Protein AF-A0A1V5T8P3-F1 (afdb_monomer)

Mean predicted aligned error: 9.48 Å

Radius of gyration: 19.83 Å; Cα contacts (8 Å, |Δi|>4): 292; chains: 1; bounding box: 51×37×56 Å

Secondary structure (DSSP, 8-state):
------SS-HHHHHHHHHHSPSS-----HHHHHHHHHHHHHHTTT-TT--BEEEGGG---HHHHHHHHHTT-EEEESSHHHHHHHHHTT--GGGEEEE-SS--HHHHHHHHHTT-EEEESSTTHHHHHHHHHSS--SEEEEEB---TTS--BTTTB----SB-TTS-HHHHHHHHHHTT--EEEEESSSBEEEEE-----

Foldseek 3Di:
DPDDDDPDDPVVVVVVCVVDPDDDDDDDLVVLLVVLVVVCVVVVVPVPWAFADECVVPVDLVSLLSSVVSRHAHEAADPSSLVSRVSSVHAACSYEHDYADDDLVRLVSNVVSNHAYEYQDPVCPVVSCVSNVADDLEHEFEADAPDPDADDPVGDGDDTTDYVVPPVVVVVVVVVVRNRQWYWYDPDSTTDTDGPDDDD

Solvent-accessible surface area (backbone atoms only — not comparable to full-atom values): 11725 Å² total; per-residue (Å²): 130,85,83,84,80,70,96,66,54,71,70,57,51,52,53,48,54,74,74,42,79,78,89,75,89,86,81,61,63,68,60,53,53,54,49,52,53,53,51,52,61,74,46,58,91,45,90,81,64,57,53,41,46,56,33,90,81,60,85,42,53,68,60,47,30,54,41,40,76,75,66,34,26,35,30,22,62,48,61,72,42,47,52,42,35,47,76,38,72,43,50,29,88,36,22,36,37,56,44,90,84,72,54,57,72,46,54,46,51,38,53,76,42,45,28,32,44,30,41,38,51,78,77,50,52,63,54,47,24,65,59,60,77,49,70,59,57,49,44,30,36,32,56,26,91,52,85,89,53,79,47,47,96,88,78,41,80,71,78,78,23,47,41,66,91,60,45,65,63,64,55,53,47,53,39,44,76,68,63,32,61,36,52,34,50,30,66,76,77,40,54,56,80,56,82,66,73,84,82,128

pLDDT: mean 81.04, std 20.03, range [32.12, 98.12]

Nearest PDB structures (foldseek):
  2yxx-assembly1_A  TM=7.768E-01  e=1.159E-06  Thermotoga maritima MSB8
  6n2f-assembly1_B  TM=7.896E-01  e=2.306E-06  Arabidopsis thaliana
  6n2a-assembly1_A  TM=7.918E-01  e=1.172E-05  Arabidopsis thaliana
  6n2a-assembly1_B  TM=8.094E-01  e=2.642E-05  Arabidopsis thaliana
  6n2f-assembly1_A  TM=7.157E-01  e=1.602E-05  Arabidopsis thaliana

Structure (mmCIF, N/CA/C/O backbone):
data_AF-A0A1V5T8P3-F1
#
_entry.id   AF-A0A1V5T8P3-F1
#
loop_
_atom_site.group_PDB
_atom_site.id
_atom_site.type_symbol
_atom_site.label_atom_id
_atom_site.label_alt_id
_atom_site.label_comp_id
_atom_site.label_asym_id
_atom_site.label_entity_id
_atom_site.label_seq_id
_atom_site.pdbx_PDB_ins_code
_atom_site.Cartn_x
_atom_site.Cartn_y
_atom_site.Cartn_z
_atom_site.occupancy
_atom_site.B_iso_or_equiv
_atom_site.auth_seq_id
_atom_site.auth_comp_id
_atom_site.auth_asym_id
_atom_site.auth_atom_id
_atom_site.pdbx_PDB_model_num
ATOM 1 N N . MET A 1 1 ? 20.685 -19.772 -6.277 1.00 47.75 1 MET A N 1
ATOM 2 C CA . MET A 1 1 ? 20.192 -18.390 -6.473 1.00 47.75 1 MET A CA 1
ATOM 3 C C . MET A 1 1 ? 19.176 -18.428 -7.596 1.00 47.75 1 MET A C 1
ATOM 5 O O . MET A 1 1 ? 19.413 -19.179 -8.532 1.00 47.75 1 MET A O 1
ATOM 9 N N . SER A 1 2 ? 18.062 -17.701 -7.510 1.00 58.53 2 SER A N 1
ATOM 10 C CA . SER A 1 2 ? 17.180 -17.550 -8.672 1.00 58.53 2 SER A CA 1
ATOM 11 C C . SER A 1 2 ? 17.946 -16.838 -9.786 1.00 58.53 2 SER A C 1
ATOM 13 O O . SER A 1 2 ? 18.616 -15.833 -9.538 1.00 58.53 2 SER A O 1
ATOM 15 N N . GLU A 1 3 ? 17.898 -17.387 -10.995 1.00 72.62 3 GLU A N 1
ATOM 16 C CA . GLU A 1 3 ? 18.491 -16.756 -12.167 1.00 72.62 3 GLU A CA 1
ATOM 17 C C . GLU A 1 3 ? 17.715 -15.465 -12.457 1.00 72.62 3 GLU A C 1
ATOM 19 O O . GLU A 1 3 ? 16.491 -15.480 -12.601 1.00 72.62 3 GLU A O 1
ATOM 24 N N . LYS A 1 4 ? 18.405 -14.320 -12.441 1.00 69.62 4 LYS A N 1
ATOM 25 C CA . LYS A 1 4 ? 17.801 -13.021 -12.749 1.00 69.62 4 LYS A CA 1
ATOM 26 C C . LYS A 1 4 ? 18.031 -12.730 -14.224 1.00 69.62 4 LYS A C 1
ATOM 28 O O . LYS A 1 4 ? 19.050 -12.151 -14.586 1.00 69.62 4 LYS A O 1
ATOM 33 N N . THR A 1 5 ? 17.094 -13.139 -15.066 1.00 77.94 5 THR A N 1
ATOM 34 C CA . THR A 1 5 ? 17.089 -12.772 -16.483 1.00 77.94 5 THR A CA 1
ATOM 35 C C . THR A 1 5 ? 16.386 -11.430 -16.643 1.00 77.94 5 THR A C 1
ATOM 37 O O . THR A 1 5 ? 15.201 -11.313 -16.328 1.00 77.94 5 THR A O 1
ATOM 40 N N . PHE A 1 6 ? 17.110 -10.411 -17.101 1.00 80.00 6 PHE A N 1
ATOM 41 C CA . PHE A 1 6 ? 16.499 -9.150 -17.515 1.00 80.00 6 PHE A CA 1
ATOM 42 C C . PHE A 1 6 ? 15.964 -9.312 -18.947 1.00 80.00 6 PHE A C 1
ATOM 44 O O . PHE A 1 6 ? 16.673 -9.894 -19.768 1.00 80.00 6 PHE A O 1
ATOM 51 N N . PRO A 1 7 ? 14.740 -8.852 -19.268 1.00 85.19 7 PRO A N 1
ATOM 52 C CA . PRO A 1 7 ? 14.099 -9.160 -20.548 1.00 85.19 7 PRO A CA 1
ATOM 53 C C . PRO A 1 7 ? 14.723 -8.441 -21.750 1.00 85.19 7 PRO A C 1
ATOM 55 O O . PRO A 1 7 ? 14.384 -8.782 -22.877 1.00 85.19 7 PRO A O 1
ATOM 58 N N . LEU A 1 8 ? 15.607 -7.461 -21.528 1.00 91.12 8 LEU A N 1
ATOM 59 C CA . LEU A 1 8 ? 16.253 -6.696 -22.593 1.00 91.12 8 LEU A CA 1
ATOM 60 C C . LEU A 1 8 ? 17.728 -7.060 -22.748 1.00 91.12 8 LEU A C 1
ATOM 62 O O . LEU A 1 8 ? 18.467 -7.239 -21.777 1.00 91.12 8 LEU A O 1
ATOM 66 N N . THR A 1 9 ? 18.162 -7.086 -23.998 1.00 93.19 9 THR A N 1
ATOM 67 C CA . THR A 1 9 ? 19.559 -7.167 -24.407 1.00 93.19 9 THR A CA 1
ATOM 68 C C . THR A 1 9 ? 20.293 -5.845 -24.164 1.00 93.19 9 THR A C 1
ATOM 70 O O . THR A 1 9 ? 19.697 -4.780 -23.986 1.00 93.19 9 THR A O 1
ATOM 73 N N . LYS A 1 10 ? 21.630 -5.888 -24.217 1.00 92.69 10 LYS A N 1
ATOM 74 C CA . LYS A 1 10 ? 22.467 -4.683 -24.134 1.00 92.69 10 LYS A CA 1
ATOM 75 C C . LYS A 1 10 ? 22.121 -3.655 -25.223 1.00 92.69 10 LYS A C 1
ATOM 77 O O . LYS A 1 10 ? 22.037 -2.471 -24.918 1.00 92.69 10 LYS A O 1
ATOM 82 N N . ALA A 1 11 ? 21.901 -4.104 -26.459 1.00 96.12 11 ALA A N 1
ATOM 83 C CA . ALA A 1 11 ? 21.600 -3.216 -27.583 1.00 96.12 11 ALA A CA 1
ATOM 84 C C . ALA A 1 11 ? 20.258 -2.482 -27.397 1.00 96.12 11 ALA A C 1
ATOM 86 O O . ALA A 1 11 ? 20.156 -1.294 -27.689 1.00 96.12 11 ALA A O 1
ATOM 87 N N . GLU A 1 12 ? 19.243 -3.161 -26.853 1.00 95.56 12 GLU A N 1
ATOM 88 C CA . GLU A 1 12 ? 17.952 -2.539 -26.525 1.00 95.56 12 GLU A CA 1
ATOM 89 C C . GLU A 1 12 ? 18.088 -1.500 -25.400 1.00 95.56 12 GLU A C 1
ATOM 91 O O . GLU A 1 12 ? 17.499 -0.423 -25.477 1.00 95.56 12 GLU A O 1
ATOM 96 N N . LEU A 1 13 ? 18.912 -1.773 -24.381 1.00 93.50 13 LEU A N 1
ATOM 97 C CA . LEU A 1 13 ? 19.211 -0.811 -23.311 1.00 93.50 13 LEU A CA 1
ATOM 98 C C . LEU A 1 13 ? 19.967 0.428 -23.816 1.00 93.50 13 LEU A C 1
ATOM 100 O O . LEU A 1 13 ? 19.681 1.546 -23.380 1.00 93.50 13 LEU A O 1
ATOM 104 N N . GLU A 1 14 ? 20.916 0.252 -24.737 1.00 94.94 14 GLU A N 1
ATOM 105 C CA . GLU A 1 14 ? 21.626 1.361 -25.387 1.00 94.94 14 GLU A CA 1
ATOM 106 C C . GLU A 1 14 ? 20.668 2.219 -26.2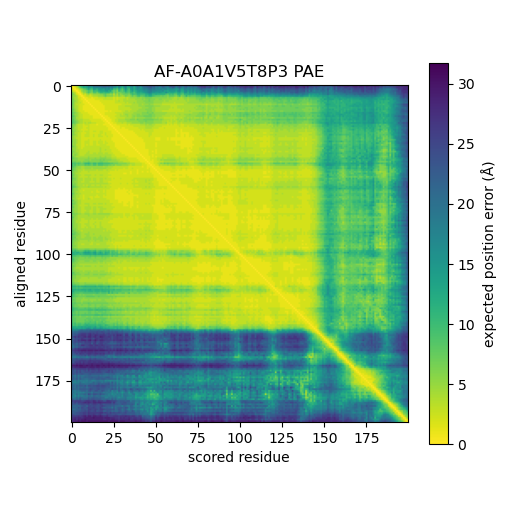28 1.00 94.94 14 GLU A C 1
ATOM 108 O O . GLU A 1 14 ? 20.724 3.447 -26.147 1.00 94.94 14 GLU A O 1
ATOM 113 N N . ALA A 1 15 ? 19.730 1.598 -26.954 1.00 96.44 15 ALA A N 1
ATOM 114 C CA . ALA A 1 15 ? 18.704 2.314 -27.714 1.00 96.44 15 ALA A CA 1
ATOM 115 C C . ALA A 1 15 ? 17.786 3.153 -26.807 1.00 96.44 15 ALA A C 1
ATOM 117 O O . ALA A 1 15 ? 17.540 4.326 -27.094 1.00 96.44 15 ALA A O 1
ATOM 118 N N . LEU A 1 16 ? 17.341 2.595 -25.675 1.00 96.00 16 LEU A N 1
ATOM 119 C CA . LEU A 1 16 ? 16.568 3.342 -24.676 1.00 96.00 16 LEU A CA 1
ATOM 120 C C . LEU A 1 16 ? 17.370 4.506 -24.085 1.00 96.00 16 LEU A C 1
ATOM 122 O O . LEU A 1 16 ? 16.820 5.584 -23.891 1.00 96.00 16 LEU A O 1
ATOM 126 N N . SER A 1 17 ? 18.668 4.319 -23.839 1.00 95.44 17 SER A N 1
ATOM 127 C CA . SER A 1 17 ? 19.538 5.365 -23.278 1.00 95.44 17 SER A CA 1
ATOM 128 C C . SER A 1 17 ? 19.826 6.503 -24.263 1.00 95.44 17 SER A C 1
ATOM 130 O O . SER A 1 17 ? 20.108 7.622 -23.844 1.00 95.44 17 SER A O 1
ATOM 132 N N . ALA A 1 18 ? 19.741 6.239 -25.569 1.00 96.44 18 ALA A N 1
ATOM 133 C CA . ALA A 1 18 ? 19.795 7.276 -26.596 1.00 96.44 18 ALA A CA 1
ATOM 134 C C . ALA A 1 18 ? 18.470 8.055 -26.710 1.00 96.44 18 ALA A C 1
ATOM 136 O O . ALA A 1 18 ? 18.479 9.227 -27.082 1.00 96.44 18 ALA A O 1
ATOM 137 N N . GLN A 1 19 ? 17.337 7.415 -26.397 1.00 97.44 19 GLN A N 1
ATOM 138 C CA . GLN A 1 19 ? 16.003 8.017 -26.467 1.00 97.44 19 GLN A CA 1
ATOM 139 C C . GLN A 1 19 ? 15.617 8.788 -25.192 1.00 97.44 19 GLN A C 1
ATOM 141 O O . GLN A 1 19 ? 14.989 9.844 -25.281 1.00 97.44 19 GLN A O 1
ATOM 146 N N . TYR A 1 20 ? 15.966 8.269 -24.014 1.00 96.62 20 TYR A N 1
ATOM 147 C CA . TYR A 1 20 ? 15.594 8.819 -22.711 1.00 96.62 20 TYR A CA 1
ATOM 148 C C . TYR A 1 20 ? 16.834 9.309 -21.950 1.00 96.62 20 TYR A C 1
ATOM 150 O O . TYR A 1 20 ? 17.779 8.534 -21.780 1.00 96.62 20 TYR A O 1
ATOM 158 N N . PRO A 1 21 ? 16.846 10.559 -21.440 1.00 95.81 21 PRO A N 1
ATOM 159 C CA . PRO A 1 21 ? 17.958 11.061 -20.640 1.00 95.81 21 PRO A CA 1
ATOM 160 C C . PRO A 1 21 ? 18.242 10.178 -19.421 1.00 95.81 21 PRO A C 1
ATOM 162 O O . PRO A 1 21 ? 17.332 9.795 -18.685 1.00 95.81 21 PRO A O 1
ATOM 165 N N . THR A 1 22 ? 19.517 9.883 -19.187 1.00 95.44 22 THR A N 1
ATOM 166 C CA . THR A 1 22 ? 19.969 9.065 -18.056 1.00 95.44 22 THR A CA 1
ATOM 167 C C . THR A 1 22 ? 20.344 9.921 -16.837 1.00 95.44 22 THR A C 1
ATOM 169 O O . THR A 1 22 ? 20.894 11.009 -17.027 1.00 95.44 22 THR A O 1
ATOM 172 N N . PRO A 1 23 ? 20.162 9.421 -15.596 1.00 94.69 23 PRO A N 1
ATOM 173 C CA . PRO A 1 23 ? 19.650 8.092 -15.252 1.00 94.69 23 PRO A CA 1
ATOM 174 C C . PRO A 1 23 ? 18.115 8.023 -15.248 1.00 94.69 23 PRO A C 1
ATOM 176 O O . PRO A 1 23 ? 17.440 8.985 -14.891 1.00 94.69 23 PRO A O 1
ATOM 179 N N . PHE A 1 24 ? 17.572 6.849 -15.575 1.00 94.31 24 PHE A N 1
ATOM 180 C CA . PHE A 1 24 ? 16.146 6.543 -15.446 1.00 94.31 24 PHE A CA 1
ATOM 181 C C . PHE A 1 24 ? 15.930 5.170 -14.797 1.00 94.31 24 PHE A C 1
ATOM 183 O O . PHE A 1 24 ? 16.819 4.317 -14.795 1.00 94.31 24 PHE A O 1
ATOM 190 N N . TYR A 1 25 ? 14.731 4.960 -14.251 1.00 93.50 25 TYR A N 1
ATOM 191 C CA . TYR A 1 25 ? 14.278 3.656 -13.768 1.00 93.50 25 TYR A CA 1
ATOM 192 C C . TYR A 1 25 ? 13.504 2.927 -14.863 1.00 93.50 25 TYR A C 1
ATOM 194 O O . TYR A 1 25 ? 12.684 3.532 -15.552 1.00 93.50 25 TYR A O 1
ATOM 202 N N . LEU A 1 26 ? 13.728 1.620 -14.982 1.00 92.75 26 LEU A N 1
ATOM 203 C CA . LEU A 1 26 ? 13.002 0.748 -15.897 1.00 92.75 26 LEU A CA 1
ATOM 204 C C . LEU A 1 26 ? 12.315 -0.361 -15.099 1.00 92.75 26 LEU A C 1
ATOM 206 O O . LEU A 1 26 ? 12.967 -1.088 -14.349 1.00 92.75 26 LEU A O 1
ATOM 210 N N . TYR A 1 27 ? 11.000 -0.474 -15.265 1.00 93.44 27 TYR A N 1
ATOM 211 C CA . TYR A 1 27 ? 10.168 -1.470 -14.595 1.00 93.44 27 TYR A CA 1
ATOM 212 C C . TYR A 1 27 ? 9.605 -2.450 -15.623 1.00 93.44 27 TYR A C 1
ATOM 214 O O . TYR A 1 27 ? 9.086 -2.039 -16.657 1.00 93.44 27 TYR A O 1
ATOM 222 N N . ASP A 1 28 ? 9.687 -3.744 -15.321 1.00 93.25 28 ASP A N 1
ATOM 223 C CA . ASP A 1 28 ? 9.070 -4.801 -16.122 1.00 93.25 28 ASP A CA 1
ATOM 224 C C . ASP A 1 28 ? 7.659 -5.088 -15.585 1.00 93.25 28 ASP A C 1
ATOM 226 O O . ASP A 1 28 ? 7.482 -5.791 -14.586 1.00 93.25 28 ASP A O 1
ATOM 230 N N . GLU A 1 29 ? 6.646 -4.523 -16.244 1.00 95.50 29 GLU A N 1
ATOM 231 C CA . GLU A 1 29 ? 5.241 -4.728 -15.880 1.00 95.50 29 GLU A CA 1
ATOM 232 C C . GLU A 1 29 ? 4.840 -6.208 -15.923 1.00 95.50 29 GLU A C 1
ATOM 234 O O . GLU A 1 29 ? 4.131 -6.678 -15.028 1.00 95.50 29 GLU A O 1
ATOM 239 N N . LYS A 1 30 ? 5.317 -6.968 -16.918 1.00 94.75 30 LYS A N 1
ATOM 240 C CA . LYS A 1 30 ? 4.998 -8.394 -17.033 1.00 94.75 30 LYS A CA 1
ATOM 241 C C . LYS A 1 30 ? 5.518 -9.140 -15.809 1.00 94.75 30 LYS A C 1
ATOM 243 O O . LYS A 1 30 ? 4.773 -9.907 -15.200 1.00 94.75 30 LYS A O 1
ATOM 248 N N . ALA A 1 31 ? 6.761 -8.876 -15.408 1.00 93.94 31 ALA A N 1
ATOM 249 C CA . ALA A 1 31 ? 7.325 -9.472 -14.205 1.00 93.94 31 ALA A CA 1
ATOM 250 C C . ALA A 1 31 ? 6.545 -9.073 -12.943 1.00 93.94 31 ALA A C 1
ATOM 252 O O . ALA A 1 31 ? 6.331 -9.924 -12.081 1.00 93.94 31 ALA A O 1
ATOM 253 N N . ILE A 1 32 ? 6.098 -7.820 -12.810 1.00 95.69 32 ILE A N 1
ATOM 254 C CA . ILE A 1 32 ? 5.286 -7.373 -11.661 1.00 95.69 32 ILE A CA 1
ATOM 255 C C . ILE A 1 32 ? 3.980 -8.174 -11.577 1.00 95.69 32 ILE A C 1
ATOM 257 O O . ILE A 1 32 ? 3.674 -8.745 -10.527 1.00 95.69 32 ILE A O 1
ATOM 261 N N . ARG A 1 33 ? 3.248 -8.289 -12.691 1.00 97.75 33 ARG A N 1
ATOM 262 C CA . ARG A 1 33 ? 1.990 -9.049 -12.756 1.00 97.75 33 ARG A CA 1
ATOM 263 C C . ARG A 1 33 ? 2.201 -10.539 -12.484 1.00 97.75 33 ARG A C 1
ATOM 265 O O . ARG A 1 33 ? 1.454 -11.146 -11.719 1.00 97.75 33 ARG A O 1
ATOM 272 N N . ASP A 1 34 ? 3.253 -11.133 -13.043 1.00 95.94 34 ASP A N 1
ATOM 273 C CA . ASP A 1 34 ? 3.582 -12.544 -12.816 1.00 95.94 34 ASP A CA 1
ATOM 274 C C . ASP A 1 34 ? 3.952 -12.821 -11.346 1.00 95.94 34 ASP A C 1
ATOM 276 O O . ASP A 1 34 ? 3.616 -13.879 -10.807 1.00 95.94 34 ASP A O 1
ATOM 280 N N . HIS A 1 35 ? 4.616 -11.881 -10.662 1.00 94.75 35 HIS A N 1
ATOM 281 C CA . HIS A 1 35 ? 4.861 -11.982 -9.220 1.00 94.75 35 HIS A CA 1
ATOM 282 C C . HIS A 1 35 ? 3.562 -11.913 -8.412 1.00 94.75 35 HIS A C 1
ATOM 284 O O . HIS A 1 35 ? 3.371 -12.761 -7.541 1.00 94.75 35 HIS A O 1
ATOM 290 N N . ALA A 1 36 ? 2.666 -10.971 -8.721 1.00 96.19 36 ALA A N 1
ATOM 291 C CA . ALA A 1 36 ? 1.372 -10.848 -8.048 1.00 96.19 36 ALA A CA 1
ATOM 292 C C . ALA A 1 36 ? 0.552 -12.146 -8.160 1.00 96.19 36 ALA A C 1
ATOM 294 O O . ALA A 1 36 ? 0.101 -12.696 -7.154 1.00 96.19 36 ALA A O 1
ATOM 295 N N . LYS A 1 37 ? 0.453 -12.716 -9.367 1.00 96.62 37 LYS A N 1
ATOM 296 C CA . LYS A 1 37 ? -0.255 -13.985 -9.610 1.00 96.62 37 LYS A CA 1
ATOM 297 C C . LYS A 1 37 ? 0.349 -15.152 -8.837 1.00 96.62 37 LYS A C 1
ATOM 299 O O . LYS A 1 37 ? -0.379 -15.922 -8.211 1.00 96.62 37 LYS A O 1
ATOM 304 N N . ARG A 1 38 ? 1.682 -15.286 -8.848 1.00 96.38 38 ARG A N 1
ATOM 305 C CA . ARG A 1 38 ? 2.374 -16.330 -8.072 1.00 96.38 38 ARG A CA 1
ATOM 306 C C . ARG A 1 38 ? 2.152 -16.169 -6.574 1.00 96.38 38 ARG A C 1
ATOM 308 O O . ARG A 1 38 ? 2.006 -17.173 -5.880 1.00 96.38 38 ARG A O 1
ATOM 315 N N . PHE A 1 39 ? 2.111 -14.932 -6.089 1.00 93.88 39 PHE A N 1
ATOM 316 C CA . PHE A 1 39 ? 1.839 -14.641 -4.692 1.00 93.88 39 PHE A CA 1
ATOM 317 C C . PHE A 1 39 ? 0.428 -15.092 -4.302 1.00 93.88 39 PHE A C 1
ATOM 319 O O . PHE A 1 39 ? 0.287 -15.927 -3.413 1.00 93.88 39 PHE A O 1
ATOM 326 N N . PHE A 1 40 ? -0.610 -14.670 -5.029 1.00 93.56 40 PHE A N 1
ATOM 327 C CA . PHE A 1 40 ? -1.979 -15.125 -4.753 1.00 93.56 40 PHE A CA 1
ATOM 328 C C . PHE A 1 40 ? -2.148 -16.644 -4.871 1.00 93.56 40 PHE A C 1
ATOM 330 O O . PHE A 1 40 ? -2.848 -17.244 -4.057 1.00 93.56 40 PHE A O 1
ATOM 337 N N . ALA A 1 41 ? -1.466 -17.296 -5.818 1.00 95.50 41 ALA A N 1
ATOM 338 C CA . ALA A 1 41 ? -1.484 -18.754 -5.925 1.00 95.50 41 ALA A CA 1
ATOM 339 C C . ALA A 1 41 ? -0.958 -19.441 -4.649 1.00 95.50 41 ALA A C 1
ATOM 341 O O . ALA A 1 41 ? -1.545 -20.430 -4.201 1.00 95.50 41 ALA A O 1
ATOM 342 N N . ALA A 1 42 ? 0.091 -18.896 -4.022 1.00 94.56 42 ALA A N 1
ATOM 343 C CA . ALA A 1 42 ? 0.651 -19.421 -2.775 1.00 94.56 42 ALA A CA 1
ATOM 344 C C . ALA A 1 42 ? -0.307 -19.284 -1.575 1.00 94.56 42 ALA A C 1
ATOM 346 O O . ALA A 1 42 ? -0.281 -20.121 -0.673 1.00 94.56 42 ALA A O 1
ATOM 347 N N . PHE A 1 43 ? -1.185 -18.276 -1.586 1.00 92.44 43 PHE A N 1
ATOM 348 C CA . PHE A 1 43 ? -2.182 -18.029 -0.537 1.00 92.44 43 PHE A CA 1
ATOM 349 C C . PHE A 1 43 ? -3.594 -18.515 -0.898 1.00 92.44 43 PHE A C 1
ATOM 351 O O . PHE A 1 43 ? -4.535 -18.281 -0.145 1.00 92.44 43 PHE A O 1
ATOM 358 N N . SER A 1 44 ? -3.752 -19.262 -1.995 1.00 92.44 44 SER A N 1
ATOM 359 C CA . SER A 1 44 ? -5.052 -19.725 -2.512 1.00 92.44 44 SER A CA 1
ATOM 360 C C . SER A 1 44 ? -5.891 -20.551 -1.527 1.00 92.44 44 SER A C 1
ATOM 362 O O . SER A 1 44 ? -7.111 -20.613 -1.657 1.00 92.44 44 SER A O 1
ATOM 364 N N . ARG A 1 45 ? -5.269 -21.153 -0.503 1.00 92.75 45 ARG A N 1
ATOM 365 C CA . ARG A 1 45 ? -5.971 -21.868 0.579 1.00 92.75 45 ARG A CA 1
ATOM 366 C C . ARG A 1 45 ? -6.782 -20.937 1.498 1.00 92.75 45 ARG A C 1
ATOM 368 O O . ARG A 1 45 ? -7.635 -21.420 2.240 1.00 92.75 45 ARG A O 1
ATOM 375 N N . PHE A 1 46 ? -6.533 -19.630 1.464 1.00 90.75 46 PHE A N 1
ATOM 376 C CA . PHE A 1 46 ? -7.183 -18.631 2.308 1.00 90.75 46 PHE A CA 1
ATOM 377 C C . PHE A 1 46 ? -8.144 -17.777 1.460 1.00 90.75 46 PHE A C 1
ATOM 379 O O . PHE A 1 46 ? -7.713 -16.808 0.839 1.00 90.75 46 PHE A O 1
ATOM 386 N N . PRO A 1 47 ? -9.452 -18.096 1.423 1.00 8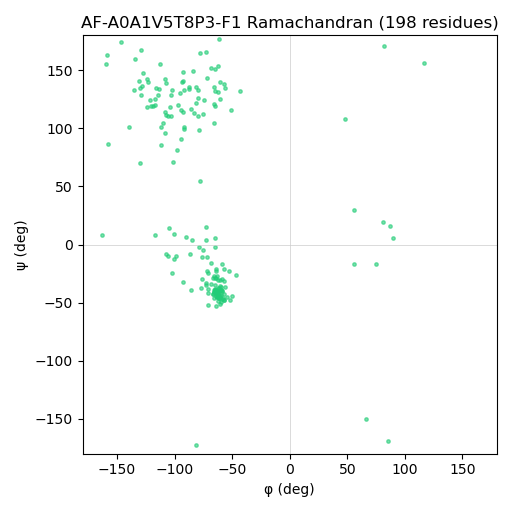2.38 47 PRO A N 1
ATOM 387 C CA . PRO A 1 47 ? -10.395 -17.489 0.473 1.00 82.38 47 PRO A CA 1
ATOM 388 C C . PRO A 1 47 ? -10.593 -15.978 0.663 1.00 82.38 47 PRO A C 1
ATOM 390 O O . PRO A 1 47 ? -10.962 -15.286 -0.279 1.00 82.38 47 PRO A O 1
ATOM 393 N N . ASN A 1 48 ? -10.321 -15.466 1.866 1.00 85.50 48 ASN A N 1
ATOM 394 C CA . ASN A 1 48 ? -10.459 -14.050 2.216 1.00 85.50 48 ASN A CA 1
ATOM 395 C C . ASN A 1 48 ? -9.107 -13.327 2.312 1.00 85.50 48 ASN A C 1
ATOM 397 O O . ASN A 1 48 ? -9.030 -12.244 2.892 1.00 85.50 48 ASN A O 1
ATOM 401 N N . PHE A 1 49 ? -8.035 -13.938 1.803 1.00 88.75 49 PHE A N 1
ATOM 402 C CA . PHE A 1 49 ? -6.715 -13.328 1.824 1.00 88.75 49 PHE A CA 1
ATOM 403 C C . PHE A 1 49 ? -6.667 -12.082 0.936 1.00 88.75 49 PHE A C 1
ATOM 405 O O . PHE A 1 49 ? -7.146 -12.085 -0.200 1.00 88.75 49 PHE A O 1
ATOM 412 N N . ARG A 1 50 ? -6.051 -11.021 1.455 1.00 89.81 50 ARG A N 1
ATOM 413 C CA . ARG A 1 50 ? -5.766 -9.791 0.722 1.00 89.81 50 ARG A CA 1
ATOM 414 C C . ARG A 1 50 ? -4.338 -9.367 1.017 1.00 89.81 50 ARG A C 1
ATOM 416 O O . ARG A 1 50 ? -3.939 -9.310 2.174 1.00 89.81 50 ARG A O 1
ATOM 423 N N . GLU A 1 51 ? -3.617 -9.035 -0.043 1.00 94.56 51 GLU A N 1
ATOM 424 C CA . GLU A 1 51 ? -2.305 -8.404 0.043 1.00 94.56 51 GLU A CA 1
ATOM 425 C C . GLU A 1 51 ? -2.458 -6.886 -0.012 1.00 94.56 51 GLU A C 1
ATOM 427 O O . GLU A 1 51 ? -3.253 -6.383 -0.813 1.00 94.56 51 GLU A O 1
ATOM 432 N N . TYR A 1 52 ? -1.672 -6.162 0.786 1.00 96.50 52 TYR A N 1
ATOM 433 C CA . TYR A 1 52 ? -1.566 -4.705 0.716 1.00 96.50 52 TYR A CA 1
ATOM 434 C C . TYR A 1 52 ? -0.118 -4.313 0.426 1.00 96.50 52 TYR A C 1
ATOM 436 O O . 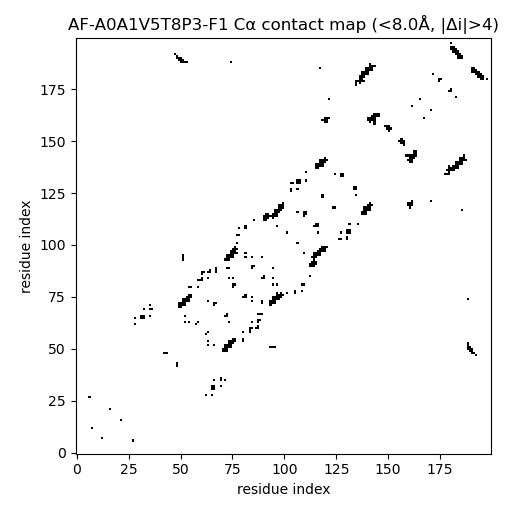TYR A 1 52 ? 0.793 -4.607 1.198 1.00 96.50 52 TYR A O 1
ATOM 444 N N . PHE A 1 53 ? 0.101 -3.633 -0.696 1.00 97.19 53 PHE A N 1
ATOM 445 C CA . PHE A 1 53 ? 1.422 -3.157 -1.077 1.00 97.19 53 PHE A CA 1
ATOM 446 C C . PHE A 1 53 ? 1.828 -1.951 -0.225 1.00 97.19 53 PHE A C 1
ATOM 448 O O . PHE A 1 53 ? 1.132 -0.936 -0.225 1.00 97.19 53 PHE A O 1
ATOM 455 N N . ALA A 1 54 ? 2.975 -2.034 0.452 1.00 96.44 54 ALA A N 1
ATOM 456 C CA . ALA A 1 54 ? 3.534 -0.916 1.209 1.00 96.44 54 ALA A CA 1
ATOM 457 C C . ALA A 1 54 ? 3.943 0.227 0.268 1.00 96.44 54 ALA A C 1
ATOM 459 O O . ALA A 1 54 ? 4.985 0.151 -0.390 1.00 96.44 54 ALA A O 1
ATOM 460 N N . VAL A 1 55 ? 3.154 1.305 0.227 1.00 97.56 55 VAL A N 1
ATOM 461 C CA . VAL A 1 55 ? 3.313 2.385 -0.763 1.00 97.56 55 VAL A CA 1
ATOM 462 C C . VAL A 1 55 ? 4.689 3.046 -0.662 1.00 97.56 55 VAL A C 1
ATOM 464 O O . VAL A 1 55 ? 5.335 3.263 -1.688 1.00 97.56 55 VAL A O 1
ATOM 467 N N . LYS A 1 56 ? 5.209 3.243 0.557 1.00 95.38 56 LYS A N 1
ATOM 468 C CA . LYS A 1 56 ? 6.575 3.739 0.807 1.00 95.38 56 LYS A CA 1
ATOM 469 C C . LYS A 1 56 ? 7.695 2.972 0.098 1.00 95.38 56 LYS A C 1
ATOM 471 O O . LYS A 1 56 ? 8.775 3.524 -0.094 1.00 95.38 56 LYS A O 1
ATOM 476 N N . ALA A 1 57 ? 7.480 1.709 -0.285 1.00 95.06 57 ALA A N 1
ATOM 477 C CA . ALA A 1 57 ? 8.487 0.925 -1.000 1.00 95.06 57 ALA A CA 1
ATOM 478 C C . ALA A 1 57 ? 8.664 1.383 -2.458 1.00 95.06 57 ALA A C 1
ATOM 480 O O . ALA A 1 57 ? 9.770 1.330 -2.993 1.00 95.06 57 ALA A O 1
ATOM 481 N N . CYS A 1 58 ? 7.584 1.823 -3.110 1.00 96.19 58 CYS A N 1
ATOM 482 C CA . CYS A 1 58 ? 7.610 2.386 -4.457 1.00 96.19 58 CYS A CA 1
ATOM 483 C C . CYS A 1 58 ? 6.365 3.270 -4.661 1.00 96.19 58 CYS A C 1
ATOM 485 O O . CYS A 1 58 ? 5.352 2.777 -5.166 1.00 96.19 58 CYS A O 1
ATOM 487 N N . PRO A 1 59 ? 6.412 4.565 -4.286 1.00 95.75 59 PRO A N 1
ATOM 488 C CA . PRO A 1 59 ? 5.268 5.478 -4.361 1.00 95.75 59 PRO A CA 1
ATOM 489 C C . PRO A 1 59 ? 5.038 5.973 -5.801 1.00 95.75 59 PRO A C 1
ATOM 491 O O . PRO A 1 59 ? 5.034 7.169 -6.087 1.00 95.75 59 PRO A O 1
ATOM 494 N N . ASN A 1 60 ? 4.893 5.035 -6.739 1.00 95.88 60 ASN A N 1
ATOM 495 C CA . ASN A 1 60 ? 4.656 5.294 -8.152 1.00 95.88 60 ASN A CA 1
ATOM 496 C C . ASN A 1 60 ? 3.202 4.922 -8.504 1.00 95.88 60 ASN A C 1
ATOM 498 O O . ASN A 1 60 ? 2.868 3.734 -8.494 1.00 95.88 60 ASN A O 1
ATOM 502 N N . PRO A 1 61 ? 2.344 5.893 -8.875 1.00 92.56 61 PRO A N 1
ATOM 503 C CA . PRO A 1 61 ? 0.924 5.641 -9.115 1.00 92.56 61 PRO A CA 1
ATOM 504 C C . PRO A 1 61 ? 0.662 4.678 -10.283 1.00 92.56 61 PRO A C 1
ATOM 506 O O . PRO A 1 61 ? -0.341 3.969 -10.260 1.00 92.56 61 PRO A O 1
ATOM 509 N N . PHE A 1 62 ? 1.559 4.591 -11.273 1.00 95.56 62 PHE A N 1
ATOM 510 C CA . PHE A 1 62 ? 1.424 3.629 -12.373 1.00 95.56 62 PHE A CA 1
ATOM 511 C C . PHE A 1 62 ? 1.673 2.194 -11.898 1.00 95.56 62 PHE A C 1
ATOM 513 O O . PHE A 1 62 ? 0.912 1.292 -12.239 1.00 95.56 62 PHE A O 1
ATOM 520 N N . ILE A 1 63 ? 2.685 1.984 -11.050 1.00 97.38 63 ILE A N 1
ATOM 521 C CA . ILE A 1 63 ? 2.955 0.671 -10.446 1.00 97.38 63 ILE A CA 1
ATOM 522 C C . ILE A 1 63 ? 1.829 0.282 -9.487 1.00 97.38 63 ILE A C 1
ATOM 524 O O . ILE A 1 63 ? 1.346 -0.846 -9.532 1.00 97.38 63 ILE A O 1
ATOM 528 N N . MET A 1 64 ? 1.354 1.225 -8.671 1.00 97.88 64 MET A N 1
ATOM 529 C CA . MET A 1 64 ? 0.202 1.003 -7.794 1.00 97.88 64 MET A CA 1
ATOM 530 C C . MET A 1 64 ? -1.045 0.616 -8.592 1.00 97.88 64 MET A C 1
ATOM 532 O O . MET A 1 64 ? -1.760 -0.295 -8.188 1.00 97.88 64 MET A O 1
ATOM 536 N N . LYS A 1 65 ? -1.283 1.249 -9.748 1.00 97.31 65 LYS A N 1
ATOM 537 C CA . LYS A 1 65 ? -2.395 0.899 -10.637 1.00 97.31 65 LYS A CA 1
ATOM 538 C C . LYS A 1 65 ? -2.262 -0.520 -11.200 1.00 97.31 65 LYS A C 1
ATOM 540 O O . LYS A 1 65 ? -3.233 -1.269 -11.156 1.00 97.31 65 LYS A O 1
ATOM 545 N N . ILE A 1 66 ? -1.067 -0.914 -11.650 1.00 98.06 66 ILE A N 1
ATOM 546 C CA . ILE A 1 66 ? -0.781 -2.285 -12.110 1.00 98.06 66 ILE A CA 1
ATOM 547 C C . ILE A 1 66 ? -1.083 -3.305 -11.003 1.00 98.06 66 ILE A C 1
ATOM 549 O O . ILE A 1 66 ? -1.768 -4.294 -11.252 1.00 98.06 66 ILE A O 1
ATOM 553 N N . LEU A 1 67 ? -0.607 -3.059 -9.778 1.00 97.81 67 LEU A N 1
ATOM 554 C CA . LEU A 1 67 ? -0.845 -3.933 -8.624 1.00 97.81 67 LEU A CA 1
ATOM 555 C C . LEU A 1 67 ? -2.334 -3.988 -8.241 1.00 97.81 67 LEU A C 1
ATOM 557 O O . LEU A 1 67 ? -2.853 -5.067 -7.952 1.00 97.81 67 LEU A O 1
ATOM 561 N N . ALA A 1 68 ? -3.032 -2.852 -8.299 1.00 97.31 68 ALA A N 1
ATOM 562 C CA . ALA A 1 68 ? -4.468 -2.766 -8.049 1.00 97.31 68 ALA A CA 1
ATOM 563 C C . ALA A 1 68 ? -5.284 -3.597 -9.049 1.00 97.31 68 ALA A C 1
ATOM 565 O O . ALA A 1 68 ? -6.243 -4.262 -8.651 1.00 97.31 68 ALA A O 1
ATOM 566 N N . ASP A 1 69 ? -4.892 -3.601 -10.326 1.00 97.31 69 ASP A N 1
ATOM 567 C CA . ASP A 1 69 ? -5.531 -4.414 -11.367 1.00 97.31 69 ASP A CA 1
ATOM 568 C C . ASP A 1 69 ? -5.326 -5.925 -11.131 1.00 97.31 69 ASP A C 1
ATOM 570 O O . ASP A 1 69 ? -6.180 -6.724 -11.507 1.00 97.31 69 ASP A O 1
ATOM 574 N N . GLU A 1 70 ? -4.241 -6.323 -10.456 1.00 97.50 70 GLU A N 1
ATOM 575 C CA . GLU A 1 70 ? -4.007 -7.705 -10.004 1.00 97.50 70 GLU A CA 1
ATOM 576 C C . GLU A 1 70 ? -4.678 -8.018 -8.647 1.00 97.50 70 GLU A C 1
ATOM 578 O O . GLU A 1 70 ? -4.520 -9.114 -8.116 1.00 97.50 70 GLU A O 1
ATOM 583 N N . GLY A 1 71 ? -5.442 -7.080 -8.072 1.00 95.06 71 GLY A N 1
ATOM 584 C CA . GLY A 1 71 ? -6.205 -7.272 -6.833 1.00 95.06 71 GLY A CA 1
ATOM 585 C C . GLY A 1 71 ? -5.463 -6.935 -5.534 1.00 95.06 71 GLY A C 1
ATOM 586 O O . GLY A 1 71 ? -6.022 -7.141 -4.452 1.00 95.06 71 GLY A O 1
ATOM 587 N N . ILE A 1 72 ? -4.243 -6.397 -5.618 1.00 97.19 72 ILE A N 1
ATOM 588 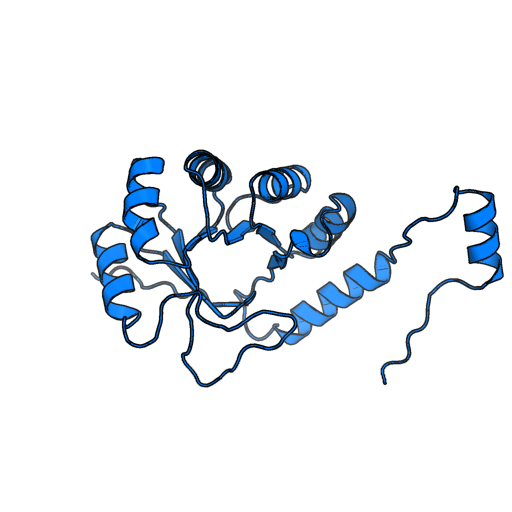C CA . ILE A 1 72 ? -3.440 -5.975 -4.461 1.00 97.19 72 ILE A CA 1
ATOM 589 C C . ILE A 1 72 ? -3.921 -4.599 -3.970 1.00 97.19 72 ILE A C 1
ATOM 591 O O . ILE A 1 72 ? -4.152 -3.685 -4.759 1.00 97.19 72 ILE A O 1
ATOM 595 N N . GLY A 1 73 ? -4.109 -4.460 -2.658 1.00 97.81 73 GLY A N 1
ATOM 596 C CA . GLY A 1 73 ? -4.455 -3.201 -1.997 1.00 97.81 73 GLY A CA 1
ATOM 597 C C . GLY A 1 73 ? -3.246 -2.291 -1.751 1.00 97.81 73 GLY A C 1
ATOM 598 O O . GLY A 1 73 ? -2.129 -2.591 -2.164 1.00 97.81 73 GLY A O 1
ATOM 599 N N . ALA A 1 74 ? -3.452 -1.196 -1.025 1.00 98.06 74 ALA A N 1
ATOM 600 C CA . ALA A 1 74 ? -2.387 -0.294 -0.581 1.00 98.06 74 ALA A CA 1
ATOM 601 C C . ALA A 1 74 ? -2.284 -0.284 0.947 1.00 98.06 74 ALA A C 1
ATOM 603 O O . ALA A 1 74 ? -3.303 -0.191 1.622 1.00 98.06 74 ALA A O 1
ATOM 604 N N . ASP A 1 75 ? -1.065 -0.361 1.478 1.00 97.62 75 ASP A N 1
ATOM 605 C CA . ASP A 1 75 ? -0.745 -0.051 2.874 1.00 97.62 75 ASP A CA 1
ATOM 606 C C . ASP A 1 75 ? -0.026 1.301 2.898 1.00 97.62 75 ASP A C 1
ATOM 608 O O . ASP A 1 75 ? 1.085 1.440 2.371 1.00 97.62 75 ASP A O 1
ATOM 612 N N . CYS A 1 76 ? -0.718 2.304 3.431 1.00 97.44 76 CYS A N 1
ATOM 613 C CA . CYS A 1 76 ? -0.309 3.700 3.470 1.00 97.44 76 CYS A CA 1
ATOM 614 C C . CYS A 1 76 ? 0.097 4.084 4.894 1.00 97.44 76 CYS A C 1
ATOM 616 O O . CYS A 1 76 ? -0.601 3.747 5.846 1.00 97.44 76 CYS A O 1
ATOM 618 N N . SER A 1 77 ? 1.169 4.856 5.043 1.00 95.38 77 SER A N 1
ATOM 619 C CA . SER A 1 77 ? 1.617 5.392 6.337 1.00 95.38 77 SER A CA 1
ATOM 620 C C . SER A 1 77 ? 1.588 6.920 6.418 1.00 95.38 77 SER A C 1
ATOM 622 O O . SER A 1 77 ? 2.130 7.483 7.359 1.00 95.38 77 SER A O 1
ATOM 624 N N . SER A 1 78 ? 1.024 7.610 5.421 1.00 96.06 78 SER A N 1
ATOM 625 C CA . SER A 1 78 ? 0.899 9.075 5.426 1.00 96.06 78 SER A CA 1
ATOM 626 C C . SER A 1 78 ? -0.201 9.581 4.486 1.00 96.06 78 SER A C 1
ATOM 628 O O . SER A 1 78 ? -0.608 8.877 3.554 1.00 96.06 78 SER A O 1
ATOM 630 N N . LEU A 1 79 ? -0.634 10.834 4.662 1.00 97.19 79 LEU A N 1
ATOM 631 C CA . LEU A 1 79 ? -1.596 11.491 3.767 1.00 97.19 79 LEU A CA 1
ATOM 632 C C . LEU A 1 79 ? -1.184 11.491 2.277 1.00 97.19 79 LEU A C 1
ATOM 634 O O . LEU A 1 79 ? -2.028 11.161 1.440 1.00 97.19 79 LEU A O 1
ATOM 638 N N . PRO A 1 80 ? 0.072 11.801 1.884 1.00 97.19 80 PRO A N 1
ATOM 639 C CA . PRO A 1 80 ? 0.491 11.682 0.487 1.00 97.19 80 PRO A CA 1
ATOM 640 C C . PRO A 1 80 ? 0.292 10.277 -0.093 1.00 97.19 80 PRO A C 1
ATOM 642 O O . PRO A 1 80 ? -0.098 10.143 -1.253 1.00 97.19 80 PRO A O 1
ATOM 645 N N . GLU A 1 81 ? 0.514 9.230 0.704 1.00 98.00 81 GLU A N 1
ATOM 646 C CA . GLU A 1 81 ? 0.304 7.847 0.270 1.00 98.00 81 GLU A CA 1
ATOM 647 C C . GLU A 1 81 ? -1.182 7.510 0.120 1.00 98.00 81 GLU A C 1
ATOM 649 O O . GLU A 1 81 ? -1.550 6.860 -0.860 1.00 98.00 81 GLU A O 1
ATOM 654 N N . LEU A 1 82 ? -2.044 8.015 1.011 1.00 98.12 82 LEU A N 1
ATOM 655 C CA . LEU A 1 82 ? -3.501 7.906 0.870 1.00 98.12 82 LEU A CA 1
ATOM 656 C C . LEU A 1 82 ? -3.986 8.587 -0.421 1.00 98.12 82 LEU A C 1
ATOM 658 O O . LEU A 1 82 ? -4.763 8.008 -1.181 1.00 98.12 82 LEU A O 1
ATOM 662 N N . ILE A 1 83 ? -3.468 9.779 -0.731 1.00 97.62 83 ILE A N 1
ATOM 663 C CA . ILE A 1 83 ? -3.778 10.494 -1.979 1.00 97.62 83 ILE A CA 1
ATOM 664 C C . ILE A 1 83 ? -3.301 9.694 -3.202 1.00 97.62 83 ILE A C 1
ATOM 666 O O . ILE A 1 83 ? -4.016 9.608 -4.204 1.00 97.62 83 ILE A O 1
ATOM 670 N N . LEU A 1 84 ? -2.106 9.095 -3.151 1.00 97.94 84 LEU A N 1
ATOM 671 C CA . LEU A 1 84 ? -1.606 8.230 -4.226 1.00 97.94 84 LEU A CA 1
ATOM 672 C C . LEU A 1 84 ? -2.494 6.995 -4.418 1.00 97.94 84 LEU A C 1
ATOM 674 O O . LEU A 1 84 ? -2.824 6.663 -5.557 1.00 97.94 84 LEU A O 1
ATOM 678 N N . ALA A 1 85 ? -2.925 6.352 -3.330 1.00 97.88 85 ALA A N 1
ATOM 679 C CA . ALA A 1 85 ? -3.846 5.220 -3.372 1.00 97.88 85 ALA A CA 1
ATOM 680 C C . ALA A 1 85 ? -5.188 5.617 -4.003 1.00 97.88 85 ALA A C 1
ATOM 682 O O . ALA A 1 85 ? -5.644 4.955 -4.938 1.00 97.88 85 ALA A O 1
ATOM 683 N N . GLN A 1 86 ? -5.758 6.755 -3.594 1.00 96.50 86 GLN A N 1
ATOM 684 C CA . GLN A 1 86 ? -6.984 7.290 -4.186 1.00 96.50 86 GLN A CA 1
ATOM 685 C C . GLN A 1 86 ? -6.823 7.523 -5.695 1.00 96.50 86 GLN A C 1
ATOM 687 O O . GLN A 1 86 ? -7.673 7.103 -6.483 1.00 96.50 86 GLN A O 1
ATOM 692 N N . LYS A 1 87 ? -5.711 8.138 -6.122 1.00 95.19 87 LYS A N 1
ATOM 693 C CA . LYS A 1 87 ? -5.408 8.374 -7.546 1.00 95.19 87 LYS A CA 1
ATOM 694 C C . LYS A 1 87 ? -5.200 7.084 -8.342 1.00 95.19 87 LYS A C 1
ATOM 696 O O . LYS A 1 87 ? -5.489 7.064 -9.534 1.00 95.19 87 LYS A O 1
ATOM 701 N N . ALA A 1 88 ? -4.739 6.014 -7.698 1.00 95.88 88 ALA A N 1
ATOM 702 C CA . ALA A 1 88 ? -4.647 4.680 -8.289 1.00 95.88 88 ALA A CA 1
ATOM 703 C C . ALA A 1 88 ? -6.001 3.932 -8.325 1.00 95.88 88 ALA A C 1
ATOM 705 O O . ALA A 1 88 ? -6.075 2.820 -8.851 1.00 95.88 88 ALA A O 1
ATOM 706 N N . GLY A 1 89 ? -7.081 4.530 -7.803 1.00 95.19 89 GLY A N 1
ATOM 707 C CA . GLY A 1 89 ? -8.416 3.928 -7.741 1.00 95.19 89 GLY A CA 1
ATOM 708 C C . GLY A 1 89 ? -8.610 2.956 -6.572 1.00 95.19 89 GLY A C 1
ATOM 709 O O . GLY A 1 89 ? -9.513 2.119 -6.615 1.00 95.19 89 GLY A O 1
ATOM 710 N N . LEU A 1 90 ? -7.760 3.036 -5.545 1.00 97.25 90 LEU A N 1
ATOM 711 C CA . LEU A 1 90 ? -7.856 2.244 -4.322 1.00 97.25 90 LEU A CA 1
ATOM 712 C C . LEU A 1 90 ? -8.569 3.058 -3.232 1.00 97.25 90 LEU A C 1
ATOM 714 O O . LEU A 1 90 ? -8.112 4.129 -2.838 1.00 97.25 90 LEU A O 1
ATOM 718 N N . THR A 1 91 ? -9.689 2.529 -2.746 1.00 96.69 91 THR A N 1
ATOM 719 C CA . THR A 1 91 ? -10.500 3.063 -1.639 1.00 96.69 91 THR A CA 1
ATOM 720 C C . THR A 1 91 ? -11.127 1.904 -0.854 1.00 96.69 91 THR A C 1
ATOM 722 O O . THR A 1 91 ? -11.013 0.736 -1.255 1.00 96.69 91 THR A O 1
ATOM 725 N N . GLY A 1 92 ? -11.803 2.202 0.255 1.00 96.75 92 GLY A N 1
ATOM 726 C CA . GLY A 1 92 ? -12.470 1.205 1.087 1.00 96.75 92 GLY A CA 1
ATOM 727 C C . GLY A 1 92 ? -11.485 0.256 1.764 1.00 96.75 92 GLY A C 1
ATOM 728 O O . GLY A 1 92 ? -10.307 0.561 1.943 1.00 96.75 92 GLY A O 1
ATOM 729 N N . GLU A 1 93 ? -11.938 -0.975 2.007 1.00 95.88 93 GLU A N 1
ATOM 730 C CA . GLU A 1 93 ? -11.121 -2.065 2.565 1.00 95.88 93 GLU A CA 1
ATOM 731 C C . GLU A 1 93 ? -9.959 -2.523 1.653 1.00 95.88 93 GLU A C 1
ATOM 733 O O . GLU A 1 93 ? -9.281 -3.504 1.948 1.00 95.88 93 GLU A O 1
ATOM 738 N N . LYS A 1 94 ? -9.717 -1.854 0.516 1.00 96.50 94 LYS A N 1
ATOM 739 C CA . LYS A 1 94 ? -8.506 -2.050 -0.298 1.00 96.50 94 LYS A CA 1
ATOM 740 C C . LYS A 1 94 ? -7.341 -1.178 0.171 1.00 96.50 94 LYS A C 1
ATOM 742 O O . LYS A 1 94 ? -6.238 -1.345 -0.344 1.00 96.50 94 LYS A O 1
ATOM 747 N N . VAL A 1 95 ? -7.579 -0.254 1.099 1.00 97.75 95 VAL A N 1
ATOM 748 C CA . VAL A 1 95 ? -6.562 0.623 1.678 1.00 97.75 95 VAL A CA 1
ATOM 749 C C . VAL A 1 95 ? -6.459 0.328 3.169 1.00 97.75 95 VAL A C 1
ATOM 751 O O . VAL A 1 95 ? -7.456 0.371 3.884 1.00 97.75 95 VAL A O 1
ATOM 754 N N . MET A 1 96 ? -5.250 0.020 3.621 1.00 97.12 96 MET A N 1
ATOM 755 C CA . MET A 1 96 ? -4.858 -0.052 5.022 1.00 97.12 96 MET A CA 1
ATOM 756 C C . MET A 1 96 ? -4.085 1.226 5.348 1.00 97.12 96 MET A C 1
ATOM 758 O O . MET A 1 96 ? -3.211 1.624 4.580 1.00 97.12 96 MET A O 1
ATOM 762 N N . PHE A 1 97 ? -4.408 1.881 6.457 1.00 96.94 97 PHE A N 1
ATOM 763 C CA . PHE A 1 97 ? -3.690 3.049 6.944 1.00 96.94 97 PHE A CA 1
ATOM 764 C C . PHE A 1 97 ? -2.959 2.697 8.239 1.00 96.94 97 PHE A C 1
ATOM 766 O O . PHE A 1 97 ? -3.571 2.615 9.303 1.00 96.94 97 PHE A O 1
ATOM 773 N N . THR 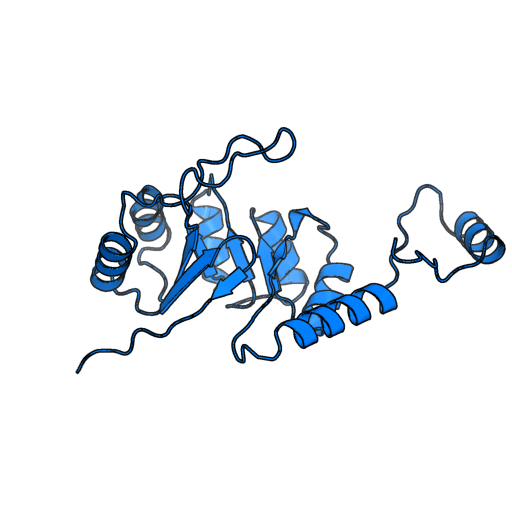A 1 98 ? -1.654 2.457 8.125 1.00 93.06 98 THR A N 1
ATOM 774 C CA . THR A 1 98 ? -0.763 2.033 9.211 1.00 93.06 98 THR A CA 1
ATOM 775 C C . THR A 1 98 ? 0.220 3.160 9.533 1.00 93.06 98 THR A C 1
ATOM 777 O O . THR A 1 98 ? 1.337 3.186 9.009 1.00 93.06 98 THR A O 1
ATOM 780 N N . SER A 1 99 ? -0.192 4.099 10.387 1.00 88.00 99 SER A N 1
ATOM 781 C CA . SER A 1 99 ? 0.622 5.250 10.809 1.00 88.00 99 SER A CA 1
ATOM 782 C C . SER A 1 99 ? 0.763 5.304 12.335 1.00 88.00 99 SER A C 1
ATOM 784 O O . SER A 1 99 ? -0.171 4.961 13.057 1.00 88.00 99 SER A O 1
ATOM 786 N N . ASN A 1 100 ? 1.950 5.699 12.801 1.00 81.06 100 ASN A N 1
ATOM 787 C CA . ASN A 1 100 ? 2.381 5.681 14.204 1.00 81.06 100 ASN A CA 1
ATOM 788 C C . ASN A 1 100 ? 2.333 7.062 14.884 1.00 81.06 100 ASN A C 1
ATOM 790 O O . ASN A 1 100 ? 2.216 7.150 16.099 1.00 81.06 100 ASN A O 1
ATOM 794 N N . GLU A 1 101 ? 2.420 8.147 14.116 1.00 84.62 101 GLU A N 1
ATOM 795 C CA . GLU A 1 101 ? 2.345 9.533 14.603 1.00 84.62 101 GLU A CA 1
ATOM 796 C C . GLU A 1 101 ? 1.327 10.288 13.754 1.00 84.62 101 GLU A C 1
ATOM 798 O O . GLU A 1 101 ? 1.666 11.101 12.898 1.00 84.62 101 GLU A O 1
ATOM 803 N N . THR A 1 102 ? 0.061 9.932 13.939 1.00 90.12 102 THR A N 1
ATOM 804 C CA . THR A 1 102 ? -1.007 10.269 13.000 1.00 90.12 102 THR A CA 1
ATOM 805 C C . THR A 1 102 ? -1.727 11.558 13.396 1.00 90.12 102 THR A C 1
ATOM 807 O O . THR A 1 102 ? -2.404 11.576 14.426 1.00 90.12 102 THR A O 1
ATOM 810 N N . PRO A 1 103 ? -1.662 12.627 12.581 1.00 93.00 103 PRO A N 1
ATOM 811 C CA . PRO A 1 103 ? -2.479 13.817 12.787 1.00 93.00 103 PRO A CA 1
ATOM 812 C C . PRO A 1 103 ? -3.974 13.522 12.619 1.00 93.00 103 PRO A C 1
ATOM 814 O O . PRO A 1 103 ? -4.371 12.693 11.801 1.00 93.00 103 PRO A O 1
ATOM 817 N N . GLU A 1 104 ? -4.816 14.287 13.316 1.00 94.88 104 GLU A N 1
ATOM 818 C CA . GLU A 1 104 ? -6.282 14.227 13.202 1.00 94.88 104 GLU A CA 1
ATOM 819 C C . GLU A 1 104 ? -6.765 14.288 11.742 1.00 94.88 104 GLU A C 1
ATOM 821 O O . GLU A 1 104 ? -7.595 13.485 11.313 1.00 94.88 104 GLU A O 1
ATOM 826 N N . SER A 1 105 ? -6.192 15.193 10.943 1.00 96.12 105 SER A N 1
ATOM 827 C CA . SER A 1 105 ? -6.550 15.362 9.531 1.00 96.12 105 SER A CA 1
ATOM 828 C C . SER A 1 105 ? -6.301 14.109 8.687 1.00 96.12 105 SER A C 1
ATOM 830 O O . SER A 1 105 ? -7.032 13.872 7.723 1.00 96.12 105 SER A O 1
ATOM 832 N N . GLU A 1 106 ? -5.310 13.287 9.041 1.00 96.88 106 GLU A N 1
ATOM 833 C CA . GLU A 1 106 ? -5.026 12.039 8.334 1.00 96.88 106 GLU A CA 1
ATOM 834 C C . GLU A 1 106 ? -6.022 10.942 8.705 1.00 96.88 106 GLU A C 1
ATOM 836 O O . GLU A 1 106 ? -6.474 10.220 7.817 1.00 96.88 106 GLU A O 1
ATOM 841 N N . TYR A 1 107 ? -6.448 10.865 9.972 1.00 96.25 107 TYR A N 1
ATOM 842 C CA . TYR A 1 107 ? -7.542 9.974 10.371 1.00 96.25 107 TYR A CA 1
ATOM 843 C C . TYR A 1 107 ? -8.849 10.335 9.669 1.00 96.25 107 TYR A C 1
ATOM 845 O O . TYR A 1 107 ? -9.517 9.451 9.132 1.00 96.25 107 TYR A O 1
ATOM 853 N N . ILE A 1 108 ? -9.186 11.628 9.606 1.00 97.00 108 ILE A N 1
ATOM 854 C CA . ILE A 1 108 ? -10.373 12.109 8.889 1.00 97.00 108 ILE A CA 1
ATOM 855 C C . ILE A 1 108 ? -10.299 11.698 7.415 1.00 97.00 108 ILE A C 1
ATOM 857 O O . ILE A 1 108 ? -11.262 11.154 6.875 1.00 97.00 108 ILE A O 1
ATOM 861 N N . TYR A 1 109 ? -9.155 11.907 6.759 1.00 97.94 109 TYR A N 1
ATOM 862 C CA . TYR A 1 109 ? -8.991 11.556 5.350 1.00 97.94 109 TYR A CA 1
ATOM 863 C C . TYR A 1 109 ? -9.045 10.038 5.107 1.00 97.94 109 TYR A C 1
ATOM 865 O O . TYR A 1 109 ? -9.726 9.589 4.183 1.00 97.94 109 TYR A O 1
ATOM 873 N N . ALA A 1 110 ? -8.398 9.234 5.957 1.00 97.50 110 ALA A N 1
ATOM 874 C CA . ALA A 1 110 ? -8.466 7.775 5.899 1.00 97.50 110 ALA A CA 1
ATOM 875 C C . ALA A 1 110 ? -9.909 7.269 6.072 1.00 97.50 110 ALA A C 1
ATOM 877 O O . ALA A 1 110 ? -10.363 6.422 5.299 1.00 97.50 110 ALA A O 1
ATOM 878 N N . ASN A 1 111 ? -10.660 7.842 7.017 1.00 96.56 111 ASN A N 1
ATOM 879 C CA . ASN A 1 111 ? -12.066 7.512 7.242 1.00 96.56 111 ASN A CA 1
ATOM 880 C C . ASN A 1 111 ? -12.961 7.919 6.057 1.00 96.56 111 ASN A C 1
ATOM 882 O O . ASN A 1 111 ? -13.806 7.136 5.629 1.00 96.56 111 ASN A O 1
ATOM 886 N N . LEU A 1 112 ? -12.737 9.096 5.459 1.00 96.31 112 LEU A N 1
ATOM 887 C CA . LEU A 1 112 ? -13.434 9.526 4.236 1.00 96.31 112 LEU A CA 1
ATOM 888 C C . LEU A 1 112 ? -13.170 8.581 3.056 1.00 96.31 112 LEU A C 1
ATOM 890 O O . LEU A 1 112 ? -14.061 8.331 2.246 1.00 96.31 112 LEU A O 1
ATOM 894 N N . MET A 1 113 ? -11.959 8.028 2.968 1.00 96.50 113 MET A N 1
ATOM 895 C CA . MET A 1 113 ? -11.615 6.987 1.999 1.00 96.50 113 MET A CA 1
ATOM 896 C C . MET A 1 113 ? -12.172 5.606 2.356 1.00 96.50 113 MET A C 1
ATOM 898 O O . MET A 1 113 ? -12.008 4.680 1.558 1.00 96.50 113 MET A O 1
ATOM 902 N N . GLN A 1 114 ? -12.810 5.457 3.521 1.00 96.44 114 GLN A N 1
ATOM 903 C CA . GLN A 1 114 ? -13.246 4.184 4.097 1.00 96.44 114 GLN A CA 1
ATOM 904 C C . GLN A 1 114 ? -12.090 3.176 4.242 1.00 96.44 114 GLN A C 1
ATOM 906 O O . GLN A 1 114 ? -12.294 1.966 4.131 1.00 96.44 114 GLN A O 1
ATOM 911 N N . ALA A 1 115 ? -10.866 3.677 4.437 1.00 97.31 115 ALA A N 1
ATOM 912 C CA . ALA A 1 115 ? -9.685 2.855 4.654 1.00 97.31 115 ALA A CA 1
ATOM 913 C C . ALA A 1 115 ? -9.766 2.136 6.007 1.00 97.31 115 ALA A C 1
ATOM 915 O O . ALA A 1 115 ? -10.360 2.632 6.964 1.00 97.31 115 ALA A O 1
ATOM 916 N N . ILE A 1 116 ? -9.117 0.979 6.101 1.00 96.06 116 ILE A N 1
ATOM 917 C CA . ILE A 1 116 ? -8.942 0.276 7.369 1.00 96.06 116 ILE A CA 1
ATOM 918 C C . ILE A 1 116 ? -7.869 1.019 8.158 1.00 96.06 116 ILE A C 1
ATOM 920 O O . ILE A 1 116 ? -6.704 1.022 7.766 1.00 96.06 116 ILE A O 1
ATOM 924 N N . ILE A 1 117 ? -8.251 1.643 9.268 1.00 95.50 117 ILE A N 1
ATOM 925 C CA . ILE A 1 117 ? -7.305 2.317 10.159 1.00 95.50 117 ILE A CA 1
ATOM 926 C C . ILE A 1 117 ? -6.665 1.256 11.054 1.00 95.50 117 ILE A C 1
ATOM 928 O O . ILE A 1 117 ? -7.364 0.513 11.744 1.00 95.50 117 ILE A O 1
ATOM 932 N N . ASN A 1 118 ? -5.340 1.160 11.004 1.00 92.50 118 ASN A N 1
ATOM 933 C CA . ASN A 1 118 ? -4.558 0.179 11.738 1.00 92.50 118 ASN A CA 1
ATOM 934 C C . ASN A 1 118 ? -3.764 0.869 12.847 1.00 92.50 118 ASN A C 1
ATOM 936 O O . ASN A 1 118 ? -2.764 1.532 12.577 1.00 92.50 118 ASN A O 1
ATOM 940 N N . LEU A 1 119 ? -4.225 0.714 14.087 1.00 89.38 119 LEU A N 1
ATOM 941 C CA . LEU A 1 119 ? -3.626 1.351 15.254 1.00 89.38 119 LEU A CA 1
ATOM 942 C C . LEU A 1 119 ? -2.504 0.479 15.828 1.00 89.38 119 LEU A C 1
ATOM 944 O O . LEU A 1 119 ? -2.650 -0.735 15.987 1.00 89.38 119 LEU A O 1
ATOM 948 N N . ASP A 1 120 ? -1.377 1.096 16.158 1.00 81.44 120 ASP A N 1
ATOM 949 C CA . ASP A 1 120 ? -0.224 0.440 16.776 1.00 81.44 120 ASP A CA 1
ATOM 950 C C . ASP A 1 120 ? -0.051 0.749 18.268 1.00 81.44 120 ASP A C 1
ATOM 952 O O . ASP A 1 120 ? 0.702 0.045 18.945 1.00 81.44 120 ASP A O 1
ATOM 956 N N . ASP A 1 121 ? -0.812 1.713 18.784 1.00 78.75 121 ASP A N 1
ATOM 957 C CA . ASP A 1 121 ? -0.909 2.065 20.196 1.00 78.75 121 ASP A CA 1
ATOM 958 C C . ASP A 1 121 ? -2.386 2.150 20.633 1.00 78.75 121 ASP A C 1
ATOM 960 O O . ASP A 1 121 ? -3.232 2.734 19.952 1.00 78.75 121 ASP A O 1
ATOM 964 N N . ILE A 1 122 ? -2.709 1.565 21.790 1.00 76.75 122 ILE A N 1
ATOM 965 C CA . ILE A 1 122 ? -4.055 1.598 22.386 1.00 76.75 122 ILE A CA 1
ATOM 966 C C . ILE A 1 122 ? -4.494 3.015 22.774 1.00 76.75 122 ILE A C 1
ATOM 968 O O . ILE A 1 122 ? -5.685 3.321 22.758 1.00 76.75 122 ILE A O 1
ATOM 972 N N . THR A 1 123 ? -3.549 3.893 23.099 1.00 80.38 123 THR A N 1
ATOM 973 C CA . THR A 1 123 ? -3.827 5.286 23.466 1.00 80.38 123 THR A CA 1
ATOM 974 C C . THR A 1 123 ? -4.431 6.079 22.305 1.00 80.38 123 THR A C 1
ATOM 976 O O . THR A 1 123 ? -5.150 7.048 22.534 1.00 80.38 123 THR A O 1
ATOM 979 N N . HIS A 1 124 ? -4.241 5.631 21.058 1.00 85.50 124 HIS A N 1
ATOM 980 C CA . HIS A 1 124 ? -4.812 6.282 19.880 1.00 85.50 124 HIS A CA 1
ATOM 981 C C . HIS A 1 124 ? -6.308 6.008 19.673 1.00 85.50 124 HIS A C 1
ATOM 983 O O . HIS A 1 124 ? -6.911 6.691 18.851 1.00 85.50 124 HIS A O 1
ATOM 989 N N . ILE A 1 125 ? -6.941 5.072 20.399 1.00 87.44 125 ILE A N 1
ATOM 990 C CA . ILE A 1 125 ? -8.393 4.838 20.261 1.00 87.44 125 ILE A CA 1
ATOM 991 C C . ILE A 1 125 ? -9.180 6.099 20.621 1.00 87.44 125 ILE A C 1
ATOM 993 O O . ILE A 1 125 ? -10.036 6.522 19.853 1.00 87.44 125 ILE A O 1
ATOM 997 N N . GLU A 1 126 ? -8.899 6.689 21.785 1.00 89.50 126 GLU A N 1
ATOM 998 C CA . GLU A 1 126 ? -9.640 7.859 22.276 1.00 89.50 126 GLU A CA 1
ATOM 999 C C . GLU A 1 126 ? -9.408 9.063 21.361 1.00 89.50 126 GLU A C 1
ATOM 1001 O O . GLU A 1 126 ? -10.340 9.793 21.037 1.00 89.50 126 GLU A O 1
ATOM 1006 N N . PHE A 1 127 ? -8.176 9.232 20.877 1.00 91.81 127 PHE A N 1
ATOM 1007 C CA . PHE A 1 127 ? -7.850 10.279 19.916 1.00 91.81 127 PHE A CA 1
ATOM 1008 C C . PHE A 1 127 ? -8.553 10.069 18.565 1.00 91.81 127 PHE A C 1
ATOM 1010 O O . PHE A 1 127 ? -9.082 11.020 17.998 1.00 91.81 127 PHE A O 1
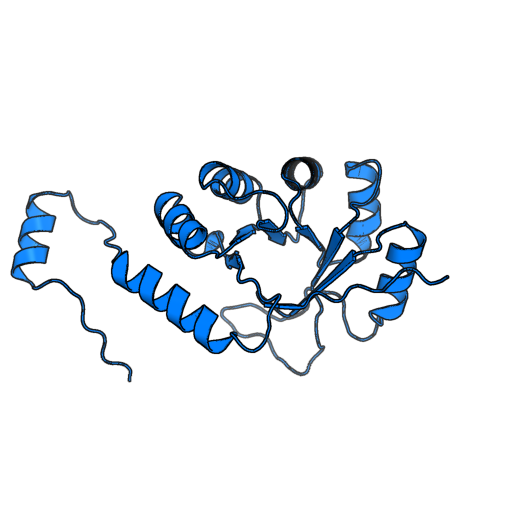ATOM 1017 N N . LEU A 1 128 ? -8.621 8.828 18.070 1.00 93.38 128 LEU A N 1
ATOM 1018 C CA . LEU A 1 128 ? -9.354 8.476 16.853 1.00 93.38 128 LEU A CA 1
ATOM 1019 C C . LEU A 1 128 ? -10.860 8.729 17.005 1.00 93.38 128 LEU A C 1
ATOM 1021 O O . LEU A 1 128 ? -11.481 9.293 16.107 1.00 93.38 128 LEU A O 1
ATOM 1025 N N . GLU A 1 129 ? -11.448 8.329 18.133 1.00 94.12 129 GLU A N 1
ATOM 1026 C CA . GLU A 1 129 ? -12.859 8.573 18.439 1.00 94.12 129 GLU A CA 1
ATOM 1027 C C . GLU A 1 129 ? -13.162 10.074 18.483 1.00 94.12 129 GLU A C 1
ATOM 1029 O O . GLU A 1 129 ? -14.132 10.516 17.874 1.00 94.12 129 GLU A O 1
ATOM 1034 N N . GLN A 1 130 ? -12.308 10.871 19.133 1.00 93.94 130 GLN A N 1
ATOM 1035 C CA . GLN A 1 130 ? -12.445 12.330 19.170 1.00 93.94 130 GLN A CA 1
ATOM 1036 C C . GLN A 1 130 ? -12.325 12.955 17.776 1.00 93.94 130 GLN A C 1
ATOM 1038 O O . GLN A 1 130 ? -13.153 13.788 17.414 1.00 93.94 130 GLN A O 1
ATOM 1043 N N . ALA A 1 131 ? -11.338 12.524 16.986 1.00 94.38 131 ALA A N 1
ATOM 1044 C CA . ALA A 1 131 ? -11.101 13.004 15.625 1.00 94.38 131 ALA A CA 1
ATOM 1045 C C . ALA A 1 131 ? -12.279 12.726 14.676 1.00 94.38 131 ALA A C 1
ATOM 1047 O O . ALA A 1 131 ? -12.579 13.526 13.790 1.00 94.38 131 ALA A O 1
ATOM 1048 N N . LEU A 1 132 ? -12.936 11.573 14.829 1.00 95.50 132 LEU A N 1
ATOM 1049 C CA . LEU A 1 132 ? -14.002 11.124 13.929 1.00 95.50 132 LEU A CA 1
ATOM 1050 C C . LEU A 1 132 ? -15.417 11.353 14.483 1.00 95.50 132 LEU A C 1
ATOM 1052 O O . LEU A 1 132 ? -16.394 11.207 13.748 1.00 95.50 132 LEU A O 1
ATOM 1056 N N . GLY A 1 133 ? -15.546 11.679 15.770 1.00 93.81 133 GLY A N 1
ATOM 1057 C CA . GLY A 1 133 ? -16.808 11.747 16.513 1.00 93.81 133 GLY A CA 1
ATOM 1058 C C . GLY A 1 133 ? -17.402 10.380 16.883 1.00 93.81 133 GLY A C 1
ATOM 1059 O O . GLY A 1 133 ? -18.274 10.311 17.747 1.00 93.81 133 GLY A O 1
ATOM 1060 N N . ALA A 1 134 ? -16.949 9.305 16.236 1.00 91.75 134 ALA A N 1
ATOM 1061 C CA . ALA A 1 134 ? -17.243 7.913 16.553 1.00 91.75 134 ALA A CA 1
ATOM 1062 C C . ALA A 1 134 ? -16.175 7.005 15.927 1.00 91.75 134 ALA A C 1
ATOM 1064 O O . ALA A 1 134 ? -15.561 7.350 14.915 1.00 91.75 134 ALA A O 1
ATOM 1065 N N . LEU A 1 135 ? -15.977 5.816 16.493 1.00 90.00 135 LEU A N 1
ATOM 1066 C CA . LEU A 1 135 ? -15.083 4.817 15.913 1.00 90.00 135 LEU A CA 1
ATOM 1067 C C . LEU A 1 135 ? -15.677 4.187 14.633 1.00 90.00 135 LEU A C 1
ATOM 1069 O O . LEU A 1 135 ? -16.884 3.936 14.578 1.00 90.00 135 LEU A O 1
ATOM 1073 N N . PRO A 1 136 ? -14.855 3.884 13.606 1.00 90.00 136 PRO A N 1
ATOM 1074 C CA . PRO A 1 136 ? -15.302 3.138 12.431 1.00 90.00 136 PRO A CA 1
ATOM 1075 C C . PRO A 1 136 ? -15.783 1.720 12.774 1.00 90.00 136 PRO A C 1
ATOM 1077 O O . PRO A 1 136 ? -15.281 1.094 13.703 1.00 90.00 136 PRO A O 1
ATOM 1080 N N . GLU A 1 137 ? -16.684 1.158 11.957 1.00 87.12 137 GLU A N 1
ATOM 1081 C CA . GLU A 1 137 ? -17.177 -0.227 12.123 1.00 87.12 137 GLU A CA 1
ATOM 1082 C C . GLU A 1 137 ? -16.045 -1.273 12.068 1.00 87.12 137 GLU A C 1
ATOM 1084 O O . GLU A 1 137 ? -16.136 -2.338 12.688 1.00 87.12 137 GLU A O 1
ATOM 1089 N N . LEU A 1 138 ? -14.987 -0.960 11.311 1.00 87.06 138 LEU A N 1
ATOM 1090 C CA . LEU A 1 138 ? -13.806 -1.790 11.127 1.00 87.06 138 LEU A CA 1
ATOM 1091 C C . LEU A 1 138 ? -12.540 -1.024 11.516 1.00 87.06 138 LEU A C 1
ATOM 1093 O O . LEU A 1 138 ? -12.175 -0.045 10.868 1.00 87.06 138 LEU A O 1
ATOM 1097 N N . ILE A 1 139 ? -11.836 -1.540 12.522 1.00 88.44 139 ILE A N 1
ATOM 1098 C CA . ILE A 1 139 ? -10.499 -1.086 12.922 1.00 88.44 139 ILE A CA 1
ATOM 1099 C C . ILE A 1 139 ? -9.562 -2.299 12.967 1.00 88.44 139 ILE A C 1
ATOM 1101 O O . ILE A 1 139 ? -9.981 -3.427 13.251 1.00 88.44 139 ILE A O 1
ATOM 1105 N N . SER A 1 140 ? -8.292 -2.075 12.644 1.00 88.25 140 SER A N 1
ATOM 1106 C CA . SER A 1 140 ? -7.220 -3.063 12.744 1.00 88.25 140 SER A CA 1
ATOM 1107 C C . SER A 1 140 ? -6.221 -2.672 13.830 1.00 88.25 140 SER A C 1
ATOM 1109 O O . SER A 1 140 ? -6.059 -1.492 14.138 1.00 88.25 140 SER A O 1
ATOM 1111 N N . PHE A 1 141 ? -5.522 -3.666 14.380 1.00 84.06 141 PHE A N 1
ATOM 1112 C CA . PHE A 1 141 ? -4.468 -3.444 15.368 1.00 84.06 141 PHE A CA 1
ATOM 1113 C C . PHE A 1 141 ? -3.180 -4.143 14.983 1.00 84.06 141 PHE A C 1
ATOM 1115 O O . PHE A 1 141 ? -3.165 -5.321 14.601 1.00 84.06 141 PHE A O 1
ATOM 1122 N N . ARG A 1 142 ? -2.073 -3.422 15.155 1.00 81.25 142 ARG A N 1
ATOM 1123 C CA . ARG A 1 142 ? -0.738 -3.982 15.027 1.00 81.25 142 ARG A CA 1
ATOM 1124 C C . ARG A 1 142 ? -0.386 -4.724 16.306 1.00 81.25 142 ARG A C 1
ATOM 1126 O O . ARG A 1 142 ? -0.139 -4.125 17.350 1.00 81.25 142 ARG A O 1
ATOM 1133 N N . TYR A 1 143 ? -0.312 -6.042 16.201 1.00 75.75 143 TYR A N 1
ATOM 1134 C CA . TYR A 1 143 ? 0.063 -6.902 17.313 1.00 75.75 143 TYR A CA 1
ATOM 1135 C C . TYR A 1 143 ? 1.570 -7.174 17.333 1.00 75.75 143 TYR A C 1
ATOM 1137 O O . TYR A 1 143 ? 2.163 -7.539 16.312 1.00 75.75 143 TYR A O 1
ATOM 1145 N N . ASN A 1 144 ? 2.188 -7.028 18.507 1.00 72.50 144 ASN A N 1
ATOM 1146 C CA . ASN A 1 144 ? 3.582 -7.382 18.739 1.00 72.50 144 ASN A CA 1
ATOM 1147 C C . ASN A 1 144 ? 3.663 -8.722 19.505 1.00 72.5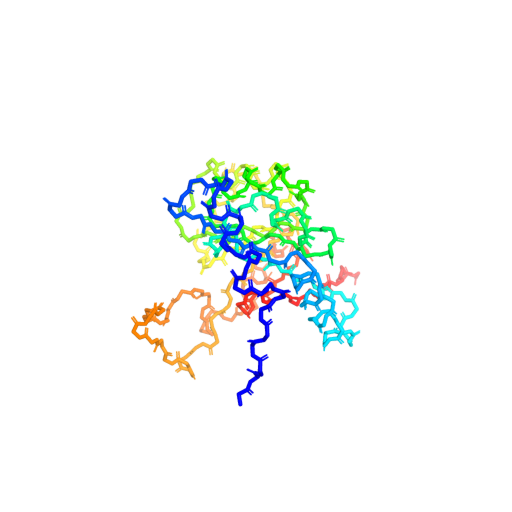0 144 ASN A C 1
ATOM 1149 O O . ASN A 1 144 ? 3.351 -8.757 20.697 1.00 72.50 144 ASN A O 1
ATOM 1153 N N . PRO A 1 145 ? 4.128 -9.823 18.876 1.00 66.44 145 PRO A N 1
ATOM 1154 C CA . PRO A 1 145 ? 4.172 -11.156 19.490 1.00 66.44 145 PRO A CA 1
ATOM 1155 C C . PRO A 1 145 ? 5.258 -11.330 20.573 1.00 66.44 145 PRO A C 1
ATOM 1157 O O . PRO A 1 145 ? 5.574 -12.456 20.957 1.00 66.44 145 PRO A O 1
ATOM 1160 N N . GLY A 1 146 ? 5.838 -10.237 21.074 1.00 63.75 146 GLY A N 1
ATOM 1161 C CA . GLY A 1 146 ? 6.769 -10.242 22.196 1.00 63.75 146 GLY A CA 1
ATOM 1162 C C . GLY A 1 146 ? 8.234 -10.510 21.811 1.00 63.75 146 GLY A C 1
ATOM 1163 O O . GLY A 1 146 ? 8.599 -10.492 20.631 1.00 63.75 146 GLY A O 1
ATOM 1164 N N . PRO A 1 147 ? 9.106 -10.758 22.807 1.00 58.75 147 PRO A N 1
ATOM 1165 C CA . PRO A 1 147 ? 10.568 -10.715 22.674 1.00 58.75 147 PRO A CA 1
ATOM 1166 C C . PRO A 1 147 ? 11.180 -11.881 21.882 1.00 58.75 147 PRO A C 1
ATOM 1168 O O . PRO A 1 147 ? 12.393 -11.950 21.728 1.00 58.75 147 PRO A O 1
ATOM 1171 N N . LEU A 1 148 ? 10.366 -12.783 21.324 1.00 57.31 148 LEU A N 1
ATOM 1172 C CA . LEU A 1 148 ? 10.830 -13.895 20.484 1.00 57.31 148 LEU A CA 1
ATOM 1173 C C . LEU A 1 148 ? 11.475 -13.435 19.160 1.00 57.31 148 LEU A C 1
ATOM 1175 O O . LEU A 1 148 ? 11.912 -14.271 18.367 1.00 57.31 148 LEU A O 1
ATOM 1179 N N . ARG A 1 149 ? 11.521 -12.124 18.881 1.00 51.31 149 ARG A N 1
ATOM 1180 C CA . ARG A 1 149 ? 12.161 -11.547 17.694 1.00 51.31 149 ARG A CA 1
ATOM 1181 C C . ARG A 1 149 ? 12.918 -10.270 18.043 1.00 51.31 149 ARG A C 1
ATOM 1183 O O . ARG A 1 149 ? 12.325 -9.193 18.087 1.00 51.31 149 ARG A O 1
ATOM 1190 N N . ASP A 1 150 ? 14.236 -10.373 18.168 1.00 50.56 150 ASP A N 1
ATOM 1191 C CA . ASP A 1 150 ? 15.092 -9.192 18.167 1.00 50.56 150 ASP A CA 1
ATOM 1192 C C . ASP A 1 150 ? 14.939 -8.426 16.841 1.00 50.56 150 ASP A C 1
ATOM 1194 O O . ASP A 1 150 ? 14.779 -8.994 15.753 1.00 50.56 150 ASP A O 1
ATOM 1198 N N . GLY A 1 151 ? 14.922 -7.097 16.937 1.00 51.38 151 GLY A N 1
ATOM 1199 C CA . GLY A 1 151 ? 15.078 -6.225 15.776 1.00 51.38 151 GLY A CA 1
ATOM 1200 C C . GLY A 1 151 ? 16.435 -6.436 15.098 1.00 51.38 151 GLY A C 1
ATOM 1201 O O . GLY A 1 151 ? 17.280 -7.189 15.571 1.00 51.38 151 GLY A O 1
ATOM 1202 N N . ASN A 1 152 ? 16.679 -5.752 13.985 1.00 50.94 152 ASN A N 1
ATOM 1203 C CA . ASN A 1 152 ? 18.006 -5.737 13.370 1.00 50.94 152 ASN A CA 1
ATOM 1204 C C . ASN A 1 152 ? 18.449 -4.295 13.102 1.00 50.94 152 ASN A C 1
ATOM 1206 O O . ASN A 1 152 ? 17.647 -3.364 13.171 1.00 50.94 152 ASN A O 1
ATOM 1210 N N . ALA A 1 153 ? 19.730 -4.112 12.784 1.00 44.75 153 ALA A N 1
ATOM 1211 C CA . ALA A 1 153 ? 20.318 -2.797 12.528 1.00 44.75 153 ALA A CA 1
ATOM 1212 C C . ALA A 1 153 ? 19.646 -2.015 11.378 1.00 44.75 153 ALA A C 1
ATOM 1214 O O . ALA A 1 153 ? 19.826 -0.807 11.291 1.00 44.75 153 ALA A O 1
ATOM 1215 N N . LEU A 1 154 ? 18.872 -2.686 10.515 1.00 43.12 154 LEU A N 1
ATOM 1216 C CA . LEU A 1 154 ? 18.183 -2.080 9.371 1.00 43.12 154 LEU A CA 1
ATOM 1217 C C . LEU A 1 154 ? 16.745 -1.640 9.699 1.00 43.12 154 LEU A C 1
ATOM 1219 O O . LEU A 1 154 ? 16.255 -0.683 9.115 1.00 43.12 154 LEU A O 1
ATOM 1223 N N . ILE A 1 155 ? 16.060 -2.349 10.602 1.00 47.25 155 ILE A N 1
ATOM 1224 C CA . ILE A 1 155 ? 14.626 -2.177 10.909 1.00 47.25 155 ILE A CA 1
ATOM 1225 C C . ILE A 1 155 ? 14.421 -1.503 12.285 1.00 47.25 155 ILE A C 1
ATOM 1227 O O . ILE A 1 155 ? 13.306 -1.115 12.623 1.00 47.25 155 ILE A O 1
ATOM 1231 N N . GLY A 1 156 ? 15.488 -1.327 13.075 1.00 46.31 156 GLY A N 1
ATOM 1232 C CA . GLY A 1 156 ? 15.427 -0.799 14.441 1.00 46.31 156 GLY A CA 1
ATOM 1233 C C . GLY A 1 156 ? 15.059 -1.869 15.476 1.00 46.31 156 GLY A C 1
ATOM 1234 O O . GLY A 1 156 ? 14.708 -3.004 15.134 1.00 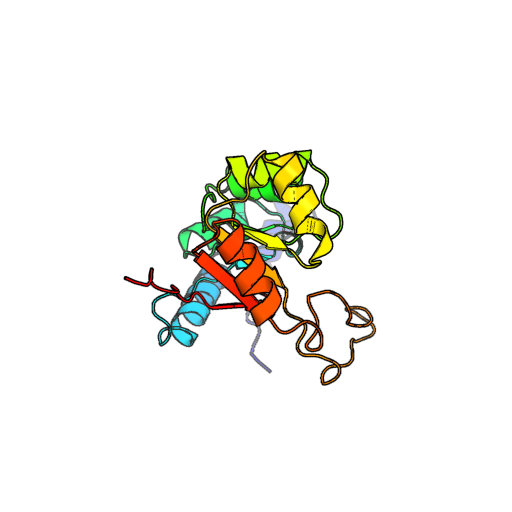46.31 156 GLY A O 1
ATOM 1235 N N . LYS A 1 157 ? 15.168 -1.531 16.770 1.00 48.28 157 LYS A N 1
ATOM 1236 C CA . LYS A 1 157 ? 14.692 -2.396 17.865 1.00 48.28 157 LYS A CA 1
ATOM 1237 C C . LYS A 1 157 ? 13.166 -2.522 17.778 1.00 48.28 157 LYS A C 1
ATOM 1239 O O . LYS A 1 157 ? 12.477 -1.520 17.616 1.00 48.28 157 LYS A O 1
ATOM 1244 N N . GLN A 1 158 ? 12.637 -3.742 17.871 1.00 49.41 158 GLN A N 1
ATOM 1245 C CA . GLN A 1 158 ? 11.190 -3.968 17.841 1.00 49.41 158 GLN A CA 1
ATOM 1246 C C . GLN A 1 158 ? 10.576 -3.673 19.214 1.00 49.41 158 GLN A C 1
ATOM 1248 O O . GLN A 1 158 ? 11.007 -4.230 20.218 1.00 49.41 158 GLN A O 1
ATOM 1253 N N . GLY A 1 159 ? 9.567 -2.801 19.224 1.00 50.53 159 GLY A N 1
ATOM 1254 C CA . GLY A 1 159 ? 8.755 -2.457 20.396 1.00 50.53 159 GLY A CA 1
ATOM 1255 C C . GLY A 1 159 ? 7.435 -1.754 20.053 1.00 50.53 159 GLY A C 1
ATOM 1256 O O . GLY A 1 159 ? 6.767 -1.277 20.955 1.00 50.53 159 GLY A O 1
ATOM 1257 N N . ILE A 1 160 ? 7.067 -1.677 18.767 1.00 52.19 160 ILE A N 1
ATOM 1258 C CA . ILE A 1 160 ? 5.889 -0.942 18.279 1.00 52.19 160 ILE A CA 1
ATOM 1259 C C . ILE A 1 160 ? 4.768 -1.942 17.969 1.00 52.19 160 ILE A C 1
ATOM 1261 O O . ILE A 1 160 ? 5.002 -2.911 17.232 1.00 52.19 160 ILE A O 1
ATOM 1265 N N . GLY A 1 161 ? 3.574 -1.707 18.513 1.00 52.81 161 GLY A N 1
ATOM 1266 C CA . GLY A 1 161 ? 2.423 -2.612 18.475 1.00 52.81 161 GLY A CA 1
ATOM 1267 C C . GLY A 1 161 ? 2.004 -3.089 19.869 1.00 52.81 161 GLY A C 1
ATOM 1268 O O . GLY A 1 161 ? 2.820 -3.147 20.790 1.00 52.81 161 GLY A O 1
ATOM 1269 N N . VAL A 1 162 ? 0.739 -3.488 20.012 1.00 55.28 162 VAL A N 1
ATOM 1270 C CA . VAL A 1 162 ? 0.157 -3.945 21.283 1.00 55.28 162 VAL A CA 1
ATOM 1271 C C . VAL A 1 162 ? 0.839 -5.246 21.727 1.00 55.28 162 VAL A C 1
ATOM 1273 O O . VAL A 1 162 ? 0.824 -6.239 20.994 1.00 55.28 162 VAL A O 1
ATOM 1276 N N . GLY A 1 163 ? 1.485 -5.224 22.898 1.00 50.53 163 GLY A N 1
ATOM 1277 C CA . GLY A 1 163 ? 2.234 -6.355 23.460 1.00 50.53 163 GLY A CA 1
ATOM 1278 C C . GLY A 1 163 ? 1.350 -7.433 24.102 1.00 50.53 163 GLY A C 1
ATOM 1279 O O . GLY A 1 163 ? 0.182 -7.202 24.398 1.00 50.53 163 GLY A O 1
ATOM 1280 N N . LEU A 1 164 ? 1.933 -8.614 24.349 1.00 52.59 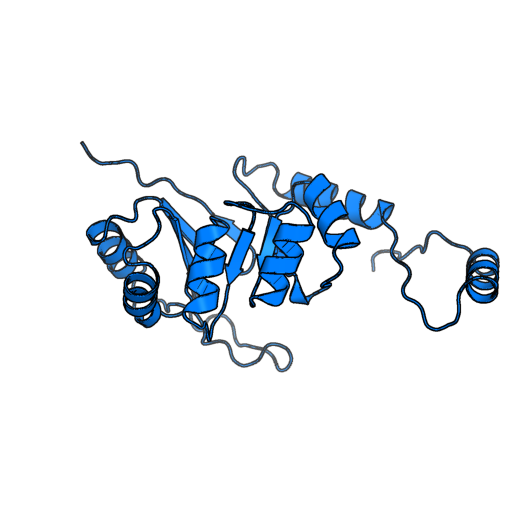164 LEU A N 1
ATOM 1281 C CA . LEU A 1 164 ? 1.260 -9.791 24.931 1.00 52.59 164 LEU A CA 1
ATOM 1282 C C . LEU A 1 164 ? 0.613 -9.532 26.304 1.00 52.59 164 LEU A C 1
ATOM 1284 O O . LEU A 1 164 ? -0.402 -10.147 26.629 1.00 52.59 164 LEU A O 1
ATOM 1288 N N . ASP A 1 165 ? 1.201 -8.628 27.085 1.00 51.31 165 ASP A N 1
ATOM 1289 C CA . ASP A 1 165 ? 0.812 -8.322 28.466 1.00 51.31 165 ASP A CA 1
ATOM 1290 C C . ASP A 1 165 ? -0.521 -7.550 28.522 1.00 51.31 165 ASP A C 1
ATOM 1292 O O . ASP A 1 165 ? -1.261 -7.617 29.504 1.00 51.31 165 ASP A O 1
ATOM 1296 N N . HIS A 1 166 ? -0.868 -6.878 27.419 1.00 52.31 166 HIS A N 1
ATOM 1297 C CA . HIS A 1 166 ? -2.193 -6.347 27.134 1.00 52.31 166 HIS A CA 1
ATOM 1298 C C . HIS A 1 166 ? -2.900 -7.339 26.219 1.00 52.31 166 HIS A C 1
ATOM 1300 O O . HIS A 1 166 ? -2.898 -7.191 24.997 1.00 52.31 166 HIS A O 1
ATOM 1306 N N . LEU A 1 167 ? -3.458 -8.396 26.815 1.00 48.31 167 LEU A N 1
ATOM 1307 C CA . LEU A 1 167 ? -4.161 -9.441 26.077 1.00 48.31 167 LEU A CA 1
ATOM 1308 C C . LEU A 1 167 ? -5.076 -8.809 25.009 1.00 48.31 167 LEU A C 1
ATOM 1310 O O . LEU A 1 167 ? -5.873 -7.929 25.362 1.00 48.31 167 LEU A O 1
ATOM 1314 N N . PRO A 1 168 ? -5.049 -9.296 23.752 1.00 54.81 168 PRO A N 1
ATOM 1315 C CA . PRO A 1 168 ? -5.979 -8.871 22.710 1.00 54.81 168 PRO A CA 1
ATOM 1316 C C . PRO A 1 168 ? -7.436 -8.839 23.191 1.00 54.81 168 PRO A C 1
ATOM 1318 O O . PRO A 1 168 ? -8.214 -8.048 22.685 1.00 54.81 168 PRO A O 1
ATOM 1321 N N . LEU A 1 169 ? -7.804 -9.639 24.204 1.00 53.31 169 LEU A N 1
ATOM 1322 C CA . LEU A 1 169 ? -9.142 -9.694 24.799 1.00 53.31 169 LEU A CA 1
ATOM 1323 C C . LEU A 1 169 ? -9.620 -8.394 25.465 1.00 53.31 169 LEU A C 1
ATOM 1325 O O . LEU A 1 169 ? -10.774 -8.043 25.266 1.00 53.31 169 LEU A O 1
ATOM 1329 N N . HIS A 1 170 ? -8.791 -7.657 26.216 1.00 58.50 170 HIS A N 1
ATOM 1330 C CA . HIS A 1 170 ? -9.236 -6.379 26.811 1.00 58.50 170 HIS A CA 1
ATOM 1331 C C . HIS A 1 170 ? -9.467 -5.313 25.740 1.00 58.50 170 HIS A C 1
ATOM 1333 O O . HIS A 1 170 ? -10.367 -4.483 25.847 1.00 58.50 170 HIS A O 1
ATOM 1339 N N . PHE A 1 171 ? -8.651 -5.371 24.695 1.00 60.09 171 PHE A N 1
ATOM 1340 C CA . PHE A 1 171 ? -8.720 -4.491 23.548 1.00 60.09 171 PHE A CA 1
ATOM 1341 C C . PHE A 1 171 ? -9.962 -4.792 22.689 1.00 60.09 171 PHE A C 1
ATOM 1343 O O . PHE A 1 171 ? -10.765 -3.900 22.406 1.00 60.09 171 PHE A O 1
ATOM 1350 N N . LEU A 1 172 ? -10.129 -6.068 22.320 1.00 61.19 172 LEU A N 1
ATOM 1351 C CA . LEU A 1 172 ? -11.301 -6.613 21.633 1.00 61.19 172 LEU A CA 1
ATOM 1352 C C . LEU A 1 172 ? -12.565 -6.227 22.396 1.00 61.19 172 LEU A C 1
ATOM 1354 O O . LEU A 1 172 ? -13.489 -5.692 21.800 1.00 61.19 172 LEU A O 1
ATOM 1358 N N . GLN A 1 173 ? -12.576 -6.423 23.718 1.00 62.81 173 GLN A N 1
ATOM 1359 C CA . GLN A 1 173 ? -13.713 -6.069 24.559 1.00 62.81 173 GLN A CA 1
ATOM 1360 C C . GLN A 1 173 ? -13.989 -4.565 24.538 1.00 62.81 173 GLN A C 1
ATOM 1362 O O . GLN A 1 173 ? -15.114 -4.181 24.260 1.00 62.81 173 GLN A O 1
ATOM 1367 N N . ARG A 1 174 ? -12.981 -3.703 24.732 1.00 66.81 174 ARG A N 1
ATOM 1368 C CA . ARG A 1 174 ? -13.191 -2.246 24.737 1.00 66.81 174 ARG A CA 1
ATOM 1369 C C . ARG A 1 174 ? -13.709 -1.722 23.400 1.00 66.81 174 ARG A C 1
ATOM 1371 O O . ARG A 1 174 ? -14.569 -0.854 23.372 1.00 66.81 174 ARG A O 1
ATOM 1378 N N . THR A 1 175 ? -13.206 -2.242 22.287 1.00 62.66 175 THR A N 1
ATOM 1379 C CA . THR A 1 175 ? -13.697 -1.853 20.958 1.00 62.66 175 THR A CA 1
ATOM 1380 C C . THR A 1 175 ? -15.079 -2.432 20.655 1.00 62.66 175 THR A C 1
ATOM 1382 O O . THR A 1 175 ? -15.887 -1.737 20.050 1.00 62.66 175 THR A O 1
ATOM 1385 N N . LEU A 1 176 ? -15.408 -3.633 21.145 1.00 66.44 176 LEU A N 1
ATOM 1386 C CA . LEU A 1 176 ? -16.775 -4.169 21.111 1.00 66.44 176 LEU A CA 1
ATOM 1387 C C . LEU A 1 176 ? -17.746 -3.333 21.961 1.00 66.44 176 LEU A C 1
ATOM 1389 O O . LEU A 1 176 ? -18.854 -3.054 21.505 1.00 66.44 176 LEU A O 1
ATOM 1393 N N . ASP A 1 177 ? -17.325 -2.896 23.151 1.00 69.56 177 ASP A N 1
ATOM 1394 C CA . ASP A 1 177 ? -18.099 -2.025 24.045 1.00 69.56 177 ASP A CA 1
ATOM 1395 C C . ASP A 1 177 ? -18.381 -0.660 23.389 1.00 69.56 177 ASP A C 1
ATOM 1397 O O . ASP A 1 177 ? -19.430 -0.062 23.620 1.00 69.56 177 ASP A O 1
ATOM 1401 N N . LEU A 1 178 ? -17.470 -0.200 22.522 1.00 70.00 178 LEU A N 1
ATOM 1402 C CA . LEU A 1 178 ? -17.594 1.023 21.719 1.00 70.00 178 LEU A CA 1
ATOM 1403 C C . LEU A 1 178 ? -18.248 0.796 20.339 1.00 70.00 178 LEU A C 1
ATOM 1405 O O . LEU A 1 178 ? -18.310 1.716 19.528 1.00 70.00 178 LEU A O 1
ATOM 1409 N N . GLY A 1 179 ? -18.754 -0.409 20.056 1.00 63.81 179 GLY A N 1
ATOM 1410 C CA . GLY A 1 179 ? -19.536 -0.694 18.848 1.00 63.81 179 GLY A CA 1
ATOM 1411 C C . GLY A 1 179 ? -18.743 -1.095 17.595 1.00 63.81 179 GLY A C 1
ATOM 1412 O O . GLY A 1 179 ? -19.298 -1.083 16.496 1.00 63.81 179 GLY A O 1
ATOM 1413 N N . VAL A 1 180 ? -17.470 -1.481 17.724 1.00 62.66 180 VAL A N 1
ATOM 1414 C CA . VAL A 1 180 ? -16.630 -1.985 16.621 1.00 62.66 180 VAL A CA 1
ATOM 1415 C C . VAL A 1 180 ? -16.741 -3.508 16.536 1.00 62.66 180 VAL A C 1
ATOM 1417 O O . VAL A 1 180 ? -16.110 -4.252 17.293 1.00 62.66 180 VAL A O 1
ATOM 1420 N N . TYR A 1 181 ? -17.542 -3.990 15.586 1.00 56.16 181 TYR A N 1
ATOM 1421 C CA . TYR A 1 181 ? -17.889 -5.413 15.473 1.00 56.16 181 TYR A CA 1
ATOM 1422 C C . TYR A 1 181 ? -17.061 -6.184 14.437 1.00 56.16 181 TYR A C 1
ATOM 1424 O O . TYR A 1 181 ? -17.131 -7.414 14.390 1.00 56.16 181 TYR A O 1
ATOM 1432 N N . ARG A 1 182 ? -16.264 -5.496 13.608 1.00 58.53 182 ARG A N 1
ATOM 1433 C CA . ARG A 1 182 ? -15.322 -6.129 12.675 1.00 58.53 182 ARG A CA 1
ATOM 1434 C C . ARG A 1 182 ? -13.909 -5.721 13.061 1.00 58.53 182 ARG A C 1
ATOM 1436 O O . ARG A 1 182 ? -13.581 -4.543 13.079 1.00 58.53 182 ARG A O 1
ATOM 1443 N N . GLN A 1 183 ? -13.072 -6.701 13.380 1.00 56.16 183 GLN A N 1
ATOM 1444 C CA . GLN A 1 183 ? -11.704 -6.455 13.828 1.00 56.16 183 GLN A CA 1
ATOM 1445 C C . GLN A 1 183 ? -10.735 -7.331 13.045 1.00 56.16 183 GLN A C 1
ATOM 1447 O O . GLN A 1 183 ? -11.027 -8.489 12.732 1.00 56.16 183 GLN A O 1
ATOM 1452 N N . ARG A 1 184 ? -9.586 -6.756 12.698 1.00 60.94 184 ARG A N 1
ATOM 1453 C CA . ARG A 1 184 ? -8.506 -7.432 11.977 1.00 60.94 184 ARG A CA 1
ATOM 1454 C C . ARG A 1 184 ? -7.228 -7.344 12.804 1.00 60.94 184 ARG A C 1
ATOM 1456 O O . ARG A 1 184 ? -6.955 -6.325 13.436 1.00 60.94 184 ARG A O 1
ATOM 1463 N N . LEU A 1 185 ? -6.464 -8.432 12.824 1.00 52.44 185 LEU A N 1
ATOM 1464 C CA . LEU A 1 185 ? -5.152 -8.458 13.461 1.00 52.44 185 LEU A CA 1
ATOM 1465 C C . LEU A 1 185 ? -4.099 -8.411 12.362 1.00 52.44 185 LEU A C 1
ATOM 1467 O O . LEU A 1 185 ? -4.017 -9.339 11.550 1.00 52.44 185 LEU A O 1
ATOM 1471 N N . GLN A 1 186 ? -3.279 -7.363 12.355 1.00 52.97 186 GLN A N 1
ATOM 1472 C CA . GLN A 1 186 ? -2.163 -7.292 11.426 1.00 52.97 186 GLN A CA 1
ATOM 1473 C C . GLN A 1 186 ? -0.899 -7.863 12.077 1.00 52.97 186 GLN A C 1
ATOM 1475 O O . GLN A 1 186 ? -0.326 -7.292 13.009 1.00 52.97 186 GLN A O 1
ATOM 1480 N N . LEU A 1 187 ? -0.416 -8.981 11.533 1.00 49.88 187 LEU A N 1
ATOM 1481 C CA . LEU A 1 187 ? 0.888 -9.574 11.844 1.00 49.88 187 LEU A CA 1
ATOM 1482 C C . LEU A 1 187 ? 1.870 -9.211 10.719 1.00 49.88 187 LEU A C 1
ATOM 1484 O O . LEU A 1 187 ? 2.241 -10.068 9.930 1.00 49.88 187 LEU A O 1
ATOM 1488 N N . ARG A 1 188 ? 2.277 -7.930 10.637 1.00 52.38 188 ARG A N 1
ATOM 1489 C CA . ARG A 1 188 ? 3.122 -7.327 9.569 1.00 52.38 188 ARG A CA 1
ATOM 1490 C C . ARG A 1 188 ? 2.684 -7.667 8.131 1.00 52.38 188 ARG A C 1
ATOM 1492 O O . ARG A 1 188 ? 2.973 -8.755 7.660 1.00 52.38 188 ARG A O 1
ATOM 1499 N N . HIS A 1 189 ? 2.112 -6.707 7.394 1.00 42.81 189 HIS A N 1
ATOM 1500 C CA . HIS A 1 189 ? 1.611 -6.816 5.999 1.00 42.81 189 HIS A CA 1
ATOM 1501 C C . HIS A 1 189 ? 0.574 -7.932 5.734 1.00 42.81 189 HIS A C 1
ATOM 1503 O O . HIS A 1 189 ? -0.152 -7.860 4.752 1.00 42.81 189 HIS A O 1
ATOM 1509 N N . PHE A 1 190 ? 0.439 -8.913 6.630 1.00 36.22 190 PHE A N 1
ATOM 1510 C CA . PHE A 1 190 ? -0.571 -9.960 6.611 1.00 36.22 190 PHE A CA 1
ATOM 1511 C C . PHE A 1 190 ? -1.764 -9.575 7.478 1.00 36.22 190 PHE A C 1
ATOM 1513 O O . PHE A 1 190 ? -1.606 -9.207 8.645 1.00 36.22 190 PHE A O 1
ATOM 1520 N N . ASP A 1 191 ? -2.948 -9.709 6.895 1.00 40.59 191 ASP A N 1
ATOM 1521 C CA . ASP A 1 191 ? -4.236 -9.436 7.513 1.00 40.59 191 ASP A CA 1
ATOM 1522 C C . ASP A 1 191 ? -5.072 -10.726 7.528 1.00 40.59 191 ASP A C 1
ATOM 1524 O O . ASP A 1 191 ? -5.362 -11.314 6.481 1.00 40.59 191 ASP A O 1
ATOM 1528 N N . CYS A 1 192 ? -5.432 -11.179 8.730 1.00 39.03 192 CYS A N 1
ATOM 1529 C CA . CYS A 1 192 ? -6.367 -12.278 8.946 1.00 39.03 192 CYS A CA 1
ATOM 1530 C C . CYS A 1 192 ? -7.684 -11.694 9.472 1.00 39.03 192 CYS A C 1
ATOM 1532 O O . CYS A 1 192 ? -7.749 -11.227 10.609 1.00 39.03 192 CYS A O 1
ATOM 1534 N N . SER A 1 193 ? -8.743 -11.751 8.661 1.00 42.53 193 SER A N 1
ATOM 1535 C CA . SER A 1 193 ? -10.085 -11.339 9.083 1.00 42.53 193 SER A CA 1
ATOM 1536 C C . SER A 1 193 ? -10.842 -12.494 9.744 1.00 42.53 193 SER A C 1
ATOM 1538 O O . SER A 1 193 ? -10.873 -13.615 9.232 1.00 42.53 193 SER A O 1
ATOM 1540 N N . GLY A 1 194 ? -11.477 -12.210 10.882 1.00 38.16 194 GLY A N 1
ATOM 1541 C CA . GLY A 1 194 ? -12.467 -13.070 11.524 1.00 38.16 194 GLY A CA 1
ATOM 1542 C C . GLY A 1 194 ? -13.715 -12.250 11.841 1.00 38.16 194 GLY A C 1
ATOM 1543 O O . GLY A 1 194 ? -13.614 -11.182 12.434 1.00 38.16 194 GLY A O 1
ATOM 1544 N N . ASN A 1 195 ? -14.894 -12.723 11.434 1.00 37.41 195 ASN A N 1
ATOM 1545 C CA . ASN A 1 195 ? -16.158 -12.128 11.868 1.00 37.41 195 ASN A CA 1
ATOM 1546 C C . ASN A 1 195 ? -16.515 -12.716 13.237 1.00 37.41 195 ASN A C 1
ATOM 1548 O O . ASN A 1 195 ? -16.826 -13.905 13.329 1.00 37.41 195 ASN A O 1
ATOM 1552 N N . LEU A 1 196 ? -16.500 -11.898 14.288 1.00 38.94 196 LEU A N 1
ATOM 1553 C CA . LEU A 1 196 ? -17.144 -12.252 15.550 1.00 38.94 196 LEU A CA 1
ATOM 1554 C C . LEU A 1 196 ? -18.642 -11.998 15.360 1.00 38.94 196 LEU A C 1
ATOM 1556 O O . LEU A 1 196 ? -19.104 -10.860 15.346 1.00 38.94 196 LEU A O 1
ATOM 1560 N N . ALA A 1 197 ? -19.389 -13.065 15.074 1.00 33.81 197 ALA A N 1
ATOM 1561 C CA . ALA A 1 197 ? -20.827 -12.989 14.854 1.00 33.81 197 ALA A CA 1
ATOM 1562 C C . ALA A 1 197 ? -21.530 -12.365 16.071 1.00 33.81 197 ALA A C 1
ATOM 1564 O O . ALA A 1 197 ? -21.209 -12.696 17.213 1.00 33.81 197 ALA A O 1
ATOM 1565 N N . LYS A 1 198 ? -22.508 -11.486 15.807 1.00 32.12 198 LYS A N 1
ATOM 1566 C CA . LYS A 1 198 ? -23.442 -10.960 16.810 1.00 32.12 198 LYS A CA 1
ATOM 1567 C C . LYS A 1 198 ? -24.049 -12.132 17.585 1.00 32.12 198 LYS A C 1
ATOM 1569 O O . LYS A 1 198 ? -24.753 -12.950 16.994 1.00 32.12 198 LYS A O 1
ATOM 1574 N N . GLY A 1 199 ? -23.760 -12.203 18.881 1.00 33.47 199 GLY A N 1
ATOM 1575 C CA . GLY A 1 199 ? -24.502 -13.058 19.797 1.00 33.47 199 GLY A CA 1
ATOM 1576 C C . GLY A 1 199 ? -25.968 -12.628 19.803 1.00 33.47 199 GLY A C 1
ATOM 1577 O O . GLY A 1 199 ? -26.261 -11.445 19.985 1.00 33.47 199 GLY A O 1
ATOM 1578 N N . VAL A 1 200 ? -26.850 -13.590 19.536 1.00 34.03 200 VAL A N 1
ATOM 1579 C CA . VAL A 1 200 ? -28.247 -13.581 19.989 1.00 34.03 200 VAL A CA 1
ATOM 1580 C C . VAL A 1 200 ? -28.259 -14.115 21.413 1.00 34.03 200 VAL A C 1
ATOM 1582 O O . VAL A 1 200 ? -27.514 -15.094 21.652 1.00 34.03 200 VAL A O 1
#

Sequence (200 aa):
MSEKTFPLTKAELEALSAQYPTPFYLYDEKAIRDHAKRFFAAFSRFPNFREYFAVKACPNPFIMKILADEGIGADCSSLPELILAQKAGLTGEKVMFTSNETPESEYIYANLMQAIINLDDITHIEFLEQALGALPELISFRYNPGPLRDGNALIGKQGIGVGLDHLPLHFLQRTLDLGVYRQRLQLRHFDCSGNLAKGV